Protein AF-A0A424YBJ2-F1 (afdb_monomer_lite)

pLDDT: mean 85.03, std 15.18, range [35.31, 98.12]

Sequence (277 aa):
MVIKKLPEEFYIMGFLKIVRDKIKKIPTILSNRGFTFIEVLVALTILIVIVFAFTPLLVGSINRIHFAGDKSEALYEGQSEMEVDIAERRTIDGYELVFTYGDNEDTEIVVPGGLVDVEKTKGDASAWLRGLVPFVPTINLYPSLIIEGHETPLKMSVLGRETDFELAKSNNRRFIIYDRHGNKVEEQLITSVSNLEDDVYDQEAEFNITKNLTNYGSPYIISLTWEIEDEIEVTTRGRLKVKLPYALAVGEGQRIWISPNARETWREKTQITGTGQ

Foldseek 3Di:
DDDPPDDPVPVVVVVVVVVVVVVPDPPPPPPVDPDDPVNVVVVVVVVVVVCVVCVVVVVVVVVVVVQVVQQVVQAVVQVVVLVVCLVVVVFAFDDWDWDQDDPPSPDIDIFGFGKDWGWGGGDPYIDIDIDTRTQDKEKEKVVLEAEQQDDPFDKIKIFIDSDDLVQCQVVQWWWFKAFPVRDTDDIWHFPDKDADPDPGGGIMTMTTDGDRDDQVRPFIKTKTWDDDPNPRIDMYIYTHHYHYAPDWDQDPQRWIWGHNVVPDGIDTDDRPPDPDD

Secondary structure (DSSP, 8-state):
-------THHHHHHHHHHHHHHGGG------SPPPPHHHHHHHHHHHHHHHHHHHHHHHHHHHHHHHHHHHHHHHHHHHHHHHHHHHTT--EEEEEEEEEESTT--EEEEEEEEEEEEEEEETTEEEEEEEEEE---EEEEESSEEETT--SSEEEEEEEES--HHHHHHTT-EEEEE-TTS-EEEEEE--EEEE---SS-SEEEEEEE-S---STTPSEEEEEEEEETTTEEEEEEEEEEEEPPSEEEEETTTEEEEESSSSS--EEEEE------

InterPro domains:
  IPR012902 Prokaryotic N-terminal methylation site [PF07963] (31-51)
  IPR012902 Prokaryotic N-terminal methylation site [TIGR02532] (33-47)

Organism: NCBI:txid1795816

Structure (mmCIF, N/CA/C/O backbone):
data_AF-A0A424YBJ2-F1
#
_entry.id   AF-A0A424YBJ2-F1
#
loop_
_atom_site.group_PDB
_atom_site.id
_atom_site.type_symbol
_atom_site.label_atom_id
_atom_site.label_alt_id
_atom_site.label_comp_id
_atom_site.label_asym_id
_atom_site.label_entity_id
_atom_site.label_seq_id
_atom_site.pdbx_PDB_ins_code
_atom_site.Cartn_x
_atom_site.Cartn_y
_atom_site.Cartn_z
_atom_site.occupancy
_atom_site.B_iso_or_equiv
_atom_site.auth_seq_id
_atom_site.auth_comp_id
_atom_site.auth_asym_id
_atom_site.auth_atom_id
_atom_site.pdbx_PDB_model_num
ATOM 1 N N . MET A 1 1 ? -3.930 -27.433 -25.351 1.00 42.19 1 MET A N 1
ATOM 2 C CA . MET A 1 1 ? -3.832 -27.045 -26.775 1.00 42.19 1 MET A CA 1
ATOM 3 C C . MET A 1 1 ? -2.574 -27.693 -27.335 1.00 42.19 1 MET A C 1
ATOM 5 O O . MET A 1 1 ? -1.480 -27.297 -26.966 1.00 42.19 1 MET A O 1
ATOM 9 N N . VAL A 1 2 ? -2.718 -28.792 -28.079 1.00 37.00 2 VAL A N 1
ATOM 10 C CA . VAL A 1 2 ? -1.587 -29.617 -28.537 1.00 37.00 2 VAL A CA 1
ATOM 11 C C . VAL A 1 2 ? -1.162 -29.118 -29.913 1.00 37.00 2 VAL A C 1
ATOM 13 O O . VAL A 1 2 ? -1.876 -29.326 -30.893 1.00 37.00 2 VAL A O 1
ATOM 16 N N . ILE A 1 3 ? -0.016 -28.442 -29.986 1.00 40.59 3 ILE A N 1
ATOM 17 C CA . ILE A 1 3 ? 0.603 -28.069 -31.259 1.00 40.59 3 ILE A CA 1
ATOM 18 C C . ILE A 1 3 ? 1.169 -29.359 -31.858 1.00 40.59 3 ILE A C 1
ATOM 20 O O . ILE A 1 3 ? 2.219 -29.849 -31.446 1.00 40.59 3 ILE A O 1
ATOM 24 N N . LYS A 1 4 ? 0.436 -29.958 -32.802 1.00 46.44 4 LYS A N 1
ATOM 25 C CA . LYS A 1 4 ? 0.955 -31.061 -33.615 1.00 46.44 4 LYS A CA 1
ATOM 26 C C . LYS A 1 4 ? 2.129 -30.524 -34.433 1.00 46.44 4 LYS A C 1
ATOM 28 O O . LYS A 1 4 ? 1.929 -29.737 -35.354 1.00 46.44 4 LYS A O 1
ATOM 33 N N . LYS A 1 5 ? 3.342 -30.954 -34.076 1.00 51.25 5 LYS A N 1
ATOM 34 C CA . LYS A 1 5 ? 4.559 -30.774 -34.875 1.00 51.25 5 LYS A CA 1
ATOM 35 C C . LYS A 1 5 ? 4.279 -31.295 -36.288 1.00 51.25 5 LYS A C 1
ATOM 37 O O . LYS A 1 5 ? 4.012 -32.483 -36.466 1.00 51.25 5 LYS A O 1
ATOM 42 N N . LEU A 1 6 ? 4.280 -30.395 -37.269 1.00 55.72 6 LEU A N 1
ATOM 43 C CA . LEU A 1 6 ? 4.252 -30.777 -38.676 1.00 55.72 6 LEU A CA 1
ATOM 44 C C . LEU A 1 6 ? 5.553 -31.532 -39.005 1.00 55.72 6 LEU A C 1
ATOM 46 O O . LEU A 1 6 ? 6.617 -31.104 -38.556 1.00 55.72 6 LEU A O 1
ATOM 50 N N . PRO A 1 7 ? 5.486 -32.647 -39.749 1.00 59.50 7 PRO A N 1
ATOM 51 C CA . PRO A 1 7 ? 6.668 -33.413 -40.127 1.00 59.50 7 PRO A CA 1
ATOM 52 C C . PRO A 1 7 ? 7.591 -32.569 -41.021 1.00 59.50 7 PRO A C 1
ATOM 54 O O . PRO A 1 7 ? 7.137 -31.977 -42.002 1.00 59.50 7 PRO A O 1
ATOM 57 N N . GLU A 1 8 ? 8.887 -32.532 -40.687 1.00 56.12 8 GLU A N 1
ATOM 58 C CA . GLU A 1 8 ? 9.931 -31.735 -41.367 1.00 56.12 8 GLU A CA 1
ATOM 59 C C . GLU A 1 8 ? 10.026 -32.013 -42.879 1.00 56.12 8 GLU A C 1
ATOM 61 O O . GLU A 1 8 ? 10.447 -31.160 -43.660 1.00 56.12 8 GLU A O 1
ATOM 66 N N . GLU A 1 9 ? 9.541 -33.169 -43.329 1.00 54.75 9 GLU A N 1
ATOM 67 C CA . GLU A 1 9 ? 9.552 -33.561 -44.739 1.00 54.75 9 GLU A CA 1
ATOM 68 C C . GLU A 1 9 ? 8.566 -32.768 -45.618 1.00 54.75 9 GLU A C 1
ATOM 70 O O . GLU A 1 9 ? 8.733 -32.703 -46.840 1.00 54.75 9 GLU A O 1
ATOM 75 N N . PHE A 1 10 ? 7.559 -32.114 -45.023 1.00 54.50 10 PHE A N 1
ATOM 76 C CA . PHE A 1 10 ? 6.510 -31.433 -45.789 1.00 54.50 10 PHE A CA 1
ATOM 77 C C . PHE A 1 10 ? 6.986 -30.116 -46.424 1.00 54.50 10 PHE A C 1
ATOM 79 O O . PHE A 1 10 ? 6.568 -29.774 -47.533 1.00 54.50 10 PHE A O 1
ATOM 86 N N . TYR A 1 11 ? 7.911 -29.400 -45.777 1.00 54.00 11 TYR A N 1
ATOM 87 C CA . TYR A 1 11 ? 8.461 -28.156 -46.328 1.00 54.00 11 TYR A CA 1
ATOM 88 C C . TYR A 1 11 ? 9.490 -28.414 -47.432 1.00 54.00 11 TYR A C 1
ATOM 90 O O . TYR A 1 11 ? 9.541 -27.675 -48.415 1.00 54.00 11 TYR A O 1
ATOM 98 N N . ILE A 1 12 ? 10.262 -29.497 -47.324 1.00 54.84 12 ILE A N 1
ATOM 99 C CA . ILE A 1 12 ? 11.356 -29.772 -48.259 1.00 54.84 12 ILE A CA 1
ATOM 100 C C . ILE A 1 12 ? 10.822 -30.371 -49.571 1.00 54.84 12 ILE A C 1
ATOM 102 O O . ILE A 1 12 ? 11.235 -29.944 -50.652 1.00 54.84 12 ILE A O 1
ATOM 106 N N . MET A 1 13 ? 9.840 -31.284 -49.526 1.00 51.88 13 MET A N 1
ATOM 107 C CA . MET A 1 13 ? 9.286 -31.870 -50.757 1.00 51.88 13 MET A CA 1
ATOM 108 C C . MET A 1 13 ? 8.393 -30.910 -51.551 1.00 51.88 13 MET A C 1
ATOM 110 O O . MET A 1 13 ? 8.423 -30.940 -52.784 1.00 51.88 13 MET A O 1
ATOM 114 N N . GLY A 1 14 ? 7.622 -30.043 -50.885 1.00 54.19 14 GLY A N 1
ATOM 115 C CA . GLY A 1 14 ? 6.770 -29.058 -51.562 1.00 54.19 14 GLY A CA 1
ATOM 116 C C . GLY A 1 14 ? 7.583 -28.040 -52.366 1.00 54.19 14 GLY A C 1
ATOM 117 O O . GLY A 1 14 ? 7.283 -27.783 -53.534 1.00 54.19 14 GLY A O 1
ATOM 118 N N . PHE A 1 15 ? 8.673 -27.533 -51.780 1.00 51.06 15 PHE A N 1
ATOM 119 C CA . PHE A 1 15 ? 9.570 -26.590 -52.450 1.00 51.06 15 PHE A CA 1
ATOM 120 C C . PHE A 1 15 ? 10.364 -27.263 -53.580 1.00 51.06 15 PHE A C 1
ATOM 122 O O . PHE A 1 15 ? 10.443 -26.726 -54.685 1.00 51.06 15 PHE A O 1
ATOM 129 N N . LEU A 1 16 ? 10.866 -28.487 -53.367 1.00 51.47 16 LEU A N 1
ATOM 130 C CA . LEU A 1 16 ? 11.595 -29.225 -54.406 1.00 51.47 16 LEU A CA 1
ATOM 131 C C . LEU A 1 16 ? 10.711 -29.620 -55.596 1.00 51.47 16 LEU A C 1
ATOM 133 O O . LEU A 1 16 ? 11.198 -29.651 -56.726 1.00 51.47 16 LEU A O 1
ATOM 137 N N . LYS A 1 17 ? 9.414 -29.884 -55.393 1.00 51.59 17 LYS A N 1
ATOM 138 C CA . LYS A 1 17 ? 8.506 -30.251 -56.492 1.00 51.59 17 LYS A CA 1
ATOM 139 C C . LYS A 1 17 ? 8.109 -29.047 -57.354 1.00 51.59 17 LYS A C 1
ATOM 141 O O . LYS A 1 17 ? 8.040 -29.182 -58.574 1.00 51.59 17 LYS A O 1
ATOM 146 N N . ILE A 1 18 ? 7.950 -27.863 -56.753 1.00 53.44 18 ILE A N 1
ATOM 147 C CA . ILE A 1 18 ? 7.730 -26.607 -57.495 1.00 53.44 18 ILE A CA 1
ATOM 148 C C . ILE A 1 18 ? 8.963 -26.248 -58.334 1.00 53.44 18 ILE A C 1
ATOM 150 O O . ILE A 1 18 ? 8.827 -25.814 -59.479 1.00 53.44 18 ILE A O 1
ATOM 154 N N . VAL A 1 19 ? 10.162 -26.494 -57.801 1.00 55.53 19 VAL A N 1
ATOM 155 C CA . VAL A 1 19 ? 11.415 -26.312 -58.540 1.00 55.53 19 VAL A CA 1
ATOM 156 C C . VAL A 1 19 ? 11.535 -27.352 -59.668 1.00 55.53 19 VAL A C 1
ATOM 158 O O . VAL A 1 19 ? 11.893 -27.003 -60.789 1.00 55.53 19 VAL A O 1
ATOM 161 N N . ARG A 1 20 ? 11.143 -28.615 -59.448 1.00 51.50 20 ARG A N 1
ATOM 162 C CA . ARG A 1 20 ? 11.322 -29.694 -60.438 1.00 51.50 20 ARG A CA 1
ATOM 163 C C . ARG A 1 20 ? 10.394 -29.610 -61.659 1.00 51.50 20 ARG A C 1
ATOM 165 O O . ARG A 1 20 ? 10.861 -29.894 -62.761 1.00 51.50 20 ARG A O 1
ATOM 172 N N . ASP A 1 21 ? 9.136 -29.189 -61.507 1.00 53.50 21 ASP A N 1
ATOM 173 C CA . ASP A 1 21 ? 8.197 -29.110 -62.645 1.00 53.50 21 ASP A CA 1
ATOM 174 C C . ASP A 1 21 ? 8.276 -27.790 -63.434 1.00 53.50 21 ASP A C 1
ATOM 176 O O . ASP A 1 21 ? 7.946 -27.768 -64.621 1.00 53.50 21 ASP A O 1
ATOM 180 N N . LYS A 1 22 ? 8.798 -26.701 -62.847 1.00 52.00 22 LYS A N 1
ATOM 181 C CA . LYS A 1 22 ? 9.020 -25.433 -63.574 1.00 52.00 22 LYS A CA 1
ATOM 182 C C . LYS A 1 22 ? 10.400 -25.299 -64.228 1.00 52.00 22 LYS A C 1
ATOM 184 O O . LYS A 1 22 ? 10.570 -24.430 -65.077 1.00 52.00 22 LYS A O 1
ATOM 189 N N . ILE A 1 23 ? 11.360 -26.180 -63.933 1.00 53.91 23 ILE A N 1
ATOM 190 C CA . ILE A 1 23 ? 12.675 -26.187 -64.610 1.00 53.91 23 ILE A CA 1
ATOM 191 C C . ILE A 1 23 ? 12.608 -26.785 -66.033 1.00 53.91 23 ILE A C 1
ATOM 193 O O . ILE A 1 23 ? 13.531 -26.614 -66.828 1.00 53.91 23 ILE A O 1
ATOM 197 N N . LYS A 1 24 ? 11.503 -27.430 -66.435 1.00 51.91 24 LYS A N 1
ATOM 198 C CA . LYS A 1 24 ? 11.463 -28.218 -67.681 1.00 51.91 24 LYS A CA 1
ATOM 199 C C . LYS A 1 24 ? 11.324 -27.438 -68.997 1.00 51.91 24 LYS A C 1
ATOM 201 O O . LYS A 1 24 ? 11.203 -28.077 -70.037 1.00 51.91 24 LYS A O 1
ATOM 206 N N . LYS A 1 25 ? 11.391 -26.103 -68.992 1.00 55.34 25 LYS A N 1
ATOM 207 C CA . LYS A 1 25 ? 11.650 -25.279 -70.191 1.00 55.34 25 LYS A CA 1
ATOM 208 C C . LYS A 1 25 ? 12.324 -23.959 -69.804 1.00 55.34 25 LYS A C 1
ATOM 210 O O . LYS A 1 25 ? 11.760 -22.891 -70.013 1.00 55.34 25 LYS A O 1
ATOM 215 N N . ILE A 1 26 ? 13.537 -24.020 -69.258 1.00 55.19 26 ILE A N 1
ATOM 216 C CA . ILE A 1 26 ? 14.462 -22.898 -69.459 1.00 55.19 26 ILE A CA 1
ATOM 217 C C . ILE A 1 26 ? 14.853 -22.985 -70.938 1.00 55.19 26 ILE A C 1
ATOM 219 O O . ILE A 1 26 ? 15.421 -24.008 -71.331 1.00 55.19 26 ILE A O 1
ATOM 223 N N . PRO A 1 27 ? 14.492 -22.016 -71.797 1.00 55.84 27 PRO A N 1
ATOM 224 C CA . PRO A 1 27 ? 14.935 -22.048 -73.178 1.00 55.84 27 PRO A CA 1
ATOM 225 C C . PRO A 1 27 ? 16.464 -22.016 -73.167 1.00 55.84 27 PRO A C 1
ATOM 227 O O . PRO A 1 27 ? 17.075 -21.032 -72.759 1.00 55.84 27 PRO A O 1
ATOM 230 N N . THR A 1 28 ? 17.089 -23.115 -73.584 1.00 56.56 28 THR A N 1
ATOM 231 C CA . THR A 1 28 ? 18.515 -23.183 -73.896 1.00 56.56 28 THR A CA 1
ATOM 232 C C . THR A 1 28 ? 18.780 -22.313 -75.120 1.00 56.56 28 THR A C 1
ATOM 234 O O . THR A 1 28 ? 18.949 -22.807 -76.230 1.00 56.56 28 THR A O 1
ATOM 237 N N . ILE A 1 29 ? 18.811 -20.997 -74.921 1.00 57.91 29 ILE A N 1
ATOM 238 C CA . ILE A 1 29 ? 19.449 -20.050 -75.835 1.00 57.91 29 ILE A CA 1
ATOM 239 C C . ILE A 1 29 ? 20.923 -19.993 -75.425 1.00 57.91 29 ILE A C 1
ATOM 241 O O . ILE A 1 29 ? 21.438 -18.979 -74.978 1.00 57.91 29 ILE A O 1
ATOM 245 N N . LEU A 1 30 ? 21.606 -21.129 -75.528 1.00 54.38 30 LEU A N 1
ATOM 246 C CA . LEU A 1 30 ? 23.062 -21.173 -75.587 1.00 54.38 30 LEU A CA 1
ATOM 247 C C . LEU A 1 30 ? 23.405 -21.617 -77.002 1.00 54.38 30 LEU A C 1
ATOM 249 O O . LEU A 1 30 ? 23.847 -22.730 -77.263 1.00 54.38 30 LEU A O 1
ATOM 253 N N . SER A 1 31 ? 23.139 -20.716 -77.947 1.00 56.59 31 SER A N 1
ATOM 254 C CA . SER A 1 31 ? 23.950 -20.684 -79.155 1.00 56.59 31 SER A CA 1
ATOM 255 C C . SER A 1 31 ? 25.386 -20.480 -78.671 1.00 56.59 31 SER A C 1
ATOM 257 O O . SER A 1 31 ? 25.629 -19.492 -77.986 1.00 56.59 31 SER A O 1
ATOM 259 N N . ASN A 1 32 ? 26.306 -21.391 -79.002 1.00 56.84 32 ASN A N 1
ATOM 260 C CA . ASN A 1 32 ? 27.752 -21.317 -78.733 1.00 56.84 32 ASN A CA 1
ATOM 261 C C . ASN A 1 32 ? 28.410 -20.108 -79.439 1.00 56.84 32 ASN A C 1
ATOM 263 O O . ASN A 1 32 ? 29.303 -20.251 -80.270 1.00 56.84 32 ASN A O 1
ATOM 267 N N . ARG A 1 33 ? 27.937 -18.898 -79.156 1.00 63.94 33 ARG A N 1
ATOM 268 C CA . ARG A 1 33 ? 28.579 -17.637 -79.497 1.00 63.94 33 ARG A CA 1
ATOM 269 C C . ARG A 1 33 ? 29.213 -17.163 -78.201 1.00 63.94 33 ARG A C 1
ATOM 271 O O . ARG A 1 33 ? 28.517 -17.015 -77.202 1.00 63.94 33 ARG A O 1
ATOM 278 N N . GLY A 1 34 ? 30.537 -17.025 -78.199 1.00 72.81 34 GLY A N 1
ATOM 279 C CA . GLY A 1 34 ? 31.236 -16.423 -77.068 1.00 72.81 34 GLY A CA 1
ATOM 280 C C . GLY A 1 34 ? 30.616 -15.064 -76.746 1.00 72.81 34 GLY A C 1
ATOM 281 O O . GLY A 1 34 ? 30.172 -14.364 -77.657 1.00 72.81 34 GLY A O 1
ATOM 282 N N . PHE A 1 35 ? 30.560 -14.719 -75.460 1.00 79.06 35 PHE A N 1
ATOM 283 C CA . PHE A 1 35 ? 30.098 -13.404 -75.033 1.00 79.06 35 PHE A CA 1
ATOM 284 C C . PHE A 1 35 ? 30.923 -12.328 -75.724 1.00 79.06 35 PHE A C 1
ATOM 286 O O . PHE A 1 35 ? 32.157 -12.379 -75.747 1.00 79.06 35 PHE A O 1
ATOM 293 N N . THR A 1 36 ? 30.239 -11.349 -76.296 1.00 88.88 36 THR A N 1
ATOM 294 C CA . THR A 1 36 ? 30.918 -10.185 -76.844 1.00 88.88 36 THR A CA 1
ATOM 295 C C . THR A 1 36 ? 31.475 -9.346 -75.695 1.00 88.88 36 THR A C 1
ATOM 297 O O . THR A 1 36 ? 30.903 -9.281 -74.606 1.00 88.88 36 THR A O 1
ATOM 300 N N . PHE A 1 37 ? 32.602 -8.672 -75.927 1.00 88.06 37 PHE A N 1
ATOM 301 C CA . PHE A 1 37 ? 33.226 -7.813 -74.915 1.00 88.06 37 PHE A CA 1
ATOM 302 C C . PHE A 1 37 ? 32.255 -6.747 -74.370 1.00 88.06 37 PHE A C 1
ATOM 304 O O . PHE A 1 37 ? 32.279 -6.434 -73.182 1.00 88.06 37 PHE A O 1
ATOM 311 N N . ILE A 1 38 ? 31.351 -6.241 -75.221 1.00 92.25 38 ILE A N 1
ATOM 312 C CA . ILE A 1 38 ? 30.344 -5.247 -74.835 1.00 92.25 38 ILE A CA 1
ATOM 313 C C . ILE A 1 38 ? 29.293 -5.825 -73.875 1.00 92.25 38 ILE A C 1
ATOM 315 O O . ILE A 1 38 ? 28.933 -5.159 -72.911 1.00 92.25 38 ILE A O 1
ATOM 319 N N . GLU A 1 39 ? 28.842 -7.068 -74.075 1.00 88.38 39 GLU A N 1
ATOM 320 C CA . GLU A 1 39 ? 27.880 -7.726 -73.178 1.00 88.38 39 GLU A CA 1
ATOM 321 C C . GLU A 1 39 ? 28.483 -7.952 -71.791 1.00 88.38 39 GLU A C 1
ATOM 323 O O . GLU A 1 39 ? 27.817 -7.713 -70.784 1.00 88.38 39 GLU A O 1
ATOM 328 N N . VAL A 1 40 ? 29.760 -8.345 -71.730 1.00 93.56 40 VAL A N 1
ATOM 329 C CA . VAL A 1 40 ? 30.490 -8.488 -70.462 1.00 93.56 40 VAL A CA 1
ATOM 330 C C . VAL A 1 40 ? 30.608 -7.141 -69.750 1.00 93.56 40 VAL A C 1
ATOM 332 O O . VAL A 1 40 ? 30.384 -7.068 -68.543 1.00 93.56 40 VAL A O 1
ATOM 335 N N . LEU A 1 41 ? 30.911 -6.067 -70.485 1.00 94.75 41 LEU A N 1
ATOM 336 C CA . LEU A 1 41 ? 31.043 -4.725 -69.919 1.00 94.75 41 LEU A CA 1
ATOM 337 C C . LEU A 1 41 ? 29.702 -4.217 -69.373 1.00 94.75 41 LEU A C 1
ATOM 339 O O . LEU A 1 41 ? 29.646 -3.762 -68.234 1.00 94.75 41 LEU A O 1
ATOM 343 N N . VAL A 1 42 ? 28.613 -4.373 -70.133 1.00 95.69 42 VAL A N 1
ATOM 344 C CA . VAL A 1 42 ? 27.259 -3.999 -69.690 1.00 95.69 42 VAL A CA 1
ATOM 345 C C . VAL A 1 42 ? 26.837 -4.808 -68.462 1.00 95.69 42 VAL A C 1
ATOM 347 O O . VAL A 1 42 ? 26.342 -4.230 -67.493 1.00 95.69 42 VAL A O 1
ATOM 350 N N . ALA A 1 43 ? 27.071 -6.124 -68.451 1.00 96.44 43 ALA A N 1
ATOM 351 C CA . ALA A 1 43 ? 26.769 -6.972 -67.298 1.00 96.44 43 ALA A CA 1
ATOM 352 C C . ALA A 1 43 ? 27.570 -6.556 -66.053 1.00 96.44 43 ALA A C 1
ATOM 354 O O . ALA A 1 43 ? 27.009 -6.475 -64.959 1.00 96.44 43 ALA A O 1
ATOM 355 N N . LEU A 1 44 ? 28.857 -6.229 -66.218 1.00 96.75 44 LEU A N 1
ATOM 356 C CA . LEU A 1 44 ? 29.708 -5.735 -65.138 1.00 96.75 44 LEU A CA 1
ATOM 357 C C . LEU A 1 44 ? 29.207 -4.389 -64.598 1.00 96.75 44 LEU A C 1
ATOM 359 O O . LEU A 1 44 ? 29.141 -4.203 -63.386 1.00 96.75 44 LEU A O 1
ATOM 363 N N . THR A 1 45 ? 28.806 -3.462 -65.472 1.00 97.81 45 THR A N 1
ATOM 364 C CA . THR A 1 45 ? 28.238 -2.173 -65.054 1.00 97.81 45 THR A CA 1
ATOM 365 C C . THR A 1 45 ? 26.953 -2.360 -64.250 1.00 97.81 45 THR A C 1
ATOM 367 O O . THR A 1 45 ? 26.813 -1.762 -63.184 1.00 97.81 45 THR A O 1
ATOM 370 N N . ILE A 1 46 ? 26.036 -3.219 -64.709 1.00 97.25 46 ILE A N 1
ATOM 371 C CA . ILE A 1 46 ? 24.792 -3.514 -63.982 1.00 97.25 46 ILE A CA 1
ATOM 372 C C . ILE A 1 46 ? 25.106 -4.130 -62.613 1.00 97.25 46 ILE A C 1
ATOM 374 O O . ILE A 1 46 ? 24.522 -3.718 -61.612 1.00 97.25 46 ILE A O 1
ATOM 378 N N . LEU A 1 47 ? 26.057 -5.067 -62.547 1.00 97.44 47 LEU A N 1
ATOM 379 C CA . LEU A 1 47 ? 26.483 -5.680 -61.288 1.00 97.44 47 LEU A CA 1
ATOM 380 C C . LEU A 1 47 ? 27.010 -4.633 -60.300 1.00 97.44 47 LEU A C 1
ATOM 382 O O . LEU A 1 47 ? 26.625 -4.652 -59.134 1.00 97.44 47 LEU A O 1
ATOM 386 N N . ILE A 1 48 ? 27.848 -3.703 -60.762 1.00 98.12 48 ILE A N 1
ATOM 387 C CA . ILE A 1 48 ? 28.378 -2.616 -59.930 1.00 98.12 48 ILE A CA 1
ATOM 388 C C . ILE A 1 48 ? 27.226 -1.771 -59.378 1.00 98.12 48 ILE A C 1
ATOM 390 O O . ILE A 1 48 ? 27.153 -1.565 -58.169 1.00 98.12 48 ILE A O 1
ATOM 394 N N . VAL A 1 49 ? 26.288 -1.341 -60.227 1.00 97.88 49 VAL A N 1
ATOM 395 C CA . VAL A 1 49 ? 25.126 -0.544 -59.792 1.00 97.88 49 VAL A CA 1
ATOM 396 C C . VAL A 1 49 ? 24.302 -1.287 -58.735 1.00 97.88 49 VAL A C 1
ATOM 398 O O . VAL A 1 49 ? 23.928 -0.690 -57.728 1.00 97.88 49 VAL A O 1
ATOM 401 N N . ILE A 1 50 ? 24.069 -2.591 -58.916 1.00 97.69 50 ILE A N 1
ATOM 402 C CA . ILE A 1 50 ? 23.362 -3.435 -57.941 1.00 97.69 50 ILE A CA 1
ATOM 403 C C . ILE A 1 50 ? 24.124 -3.473 -56.612 1.00 97.69 50 ILE A C 1
ATOM 405 O O . ILE A 1 50 ? 23.541 -3.202 -55.564 1.00 97.69 50 ILE A O 1
ATOM 409 N N . VAL A 1 51 ? 25.427 -3.766 -56.632 1.00 97.88 51 VAL A N 1
ATOM 410 C CA . VAL A 1 51 ? 26.242 -3.841 -55.410 1.00 97.88 51 VAL A CA 1
ATOM 411 C C . VAL A 1 51 ? 26.223 -2.507 -54.660 1.00 97.88 51 VAL A C 1
ATOM 413 O O . VAL A 1 51 ? 25.994 -2.493 -53.450 1.00 97.88 51 VAL A O 1
ATOM 416 N N . PHE A 1 52 ? 26.379 -1.382 -55.360 1.00 97.31 52 PHE A N 1
ATOM 417 C CA . PHE A 1 52 ? 26.317 -0.052 -54.749 1.00 97.31 52 PHE A CA 1
ATOM 418 C C . PHE A 1 52 ? 24.927 0.302 -54.207 1.00 97.31 52 PHE A C 1
ATOM 420 O O . PHE A 1 52 ? 24.839 0.967 -53.178 1.00 97.31 52 PHE A O 1
ATOM 427 N N . ALA A 1 53 ? 23.848 -0.159 -54.843 1.00 96.75 53 ALA A N 1
ATOM 428 C CA . ALA A 1 53 ? 22.488 0.075 -54.363 1.00 96.75 53 ALA A CA 1
ATOM 429 C C . ALA A 1 53 ? 22.151 -0.752 -53.108 1.00 96.75 53 ALA A C 1
ATOM 431 O O . ALA A 1 53 ? 21.523 -0.241 -52.181 1.00 96.75 53 ALA A O 1
ATOM 432 N N . PHE A 1 54 ? 22.572 -2.020 -53.050 1.00 97.00 54 PHE A N 1
ATOM 433 C CA . PHE A 1 54 ? 22.198 -2.926 -51.957 1.00 97.00 54 PHE A CA 1
ATOM 434 C C . PHE A 1 54 ? 23.141 -2.887 -50.754 1.00 97.00 54 PHE A C 1
ATOM 436 O O . PHE A 1 54 ? 22.694 -3.154 -49.639 1.00 97.00 54 PHE A O 1
ATOM 443 N N . THR A 1 55 ? 24.417 -2.526 -50.928 1.00 96.88 55 THR A N 1
ATOM 444 C CA . THR A 1 55 ? 25.378 -2.510 -49.809 1.00 96.88 55 THR A CA 1
ATOM 445 C C . THR A 1 55 ? 24.940 -1.576 -48.668 1.00 96.88 55 THR A C 1
ATOM 447 O O . THR A 1 55 ? 24.890 -2.041 -47.529 1.00 96.88 55 THR A O 1
ATOM 450 N N . PRO A 1 56 ? 24.528 -0.312 -48.912 1.00 96.38 56 PRO A N 1
ATOM 451 C CA . PRO A 1 56 ? 24.055 0.571 -47.842 1.00 96.38 56 PRO A CA 1
ATOM 452 C C . PRO A 1 56 ? 22.788 0.054 -47.150 1.00 96.38 56 PRO A C 1
ATOM 454 O O . PRO A 1 56 ? 22.637 0.226 -45.943 1.00 96.38 56 PRO A O 1
ATOM 457 N N . LEU A 1 57 ? 21.891 -0.609 -47.892 1.00 95.62 57 LEU A N 1
ATOM 458 C CA . LEU A 1 57 ? 20.674 -1.206 -47.333 1.00 95.62 57 LEU A CA 1
ATOM 459 C C . LEU A 1 57 ? 21.000 -2.375 -46.397 1.00 95.62 57 LEU A C 1
ATOM 461 O O . LEU A 1 57 ? 20.428 -2.463 -45.312 1.00 95.62 57 LEU A O 1
ATOM 465 N N . LEU A 1 58 ? 21.941 -3.242 -46.787 1.00 96.25 58 LEU A N 1
ATOM 466 C CA . LEU A 1 58 ? 22.392 -4.360 -45.956 1.00 96.25 58 LEU A CA 1
ATOM 467 C C . LEU A 1 58 ? 23.084 -3.865 -44.686 1.00 96.25 58 LEU A C 1
ATOM 469 O O . LEU A 1 58 ? 22.720 -4.292 -43.593 1.00 96.25 58 LEU A O 1
ATOM 473 N N . VAL A 1 59 ? 24.021 -2.921 -44.814 1.00 96.38 59 VAL A N 1
ATOM 474 C CA . VAL A 1 59 ? 24.723 -2.334 -43.661 1.00 96.38 59 VAL A CA 1
ATOM 475 C C . VAL A 1 59 ? 23.735 -1.631 -42.726 1.00 96.38 59 VAL A C 1
ATOM 477 O O . VAL A 1 59 ? 23.754 -1.860 -41.519 1.00 96.38 59 VAL A O 1
ATOM 480 N N . GLY A 1 60 ? 22.807 -0.839 -43.272 1.00 96.12 60 GLY A N 1
ATOM 481 C CA . GLY A 1 60 ? 21.769 -0.178 -42.483 1.00 96.12 60 GLY A CA 1
ATOM 482 C C . GLY A 1 60 ? 20.841 -1.161 -41.765 1.00 96.12 60 GLY A C 1
ATOM 483 O O . GLY A 1 60 ? 20.469 -0.922 -40.617 1.00 96.12 60 GLY A O 1
ATOM 484 N N . SER A 1 61 ? 20.488 -2.279 -42.406 1.00 96.06 61 SER A N 1
ATOM 485 C CA . SER A 1 61 ? 19.672 -3.327 -41.786 1.00 96.06 61 SER A CA 1
ATOM 486 C C . SER A 1 61 ? 20.406 -4.014 -40.639 1.00 96.06 61 SER A C 1
ATOM 488 O O . SER A 1 61 ? 19.811 -4.209 -39.584 1.00 96.06 61 SER A O 1
ATOM 490 N N . ILE A 1 62 ? 21.682 -4.363 -40.826 1.00 95.69 62 ILE A N 1
ATOM 491 C CA . ILE A 1 62 ? 22.503 -5.000 -39.788 1.00 95.69 62 ILE A CA 1
ATOM 492 C C . ILE A 1 62 ? 22.601 -4.078 -38.568 1.00 95.69 62 ILE A C 1
ATOM 494 O O . ILE A 1 62 ? 22.295 -4.508 -37.459 1.00 95.69 62 ILE A O 1
ATOM 498 N N . ASN A 1 63 ? 22.899 -2.792 -38.773 1.00 95.00 63 ASN A N 1
ATOM 499 C CA . ASN A 1 63 ? 22.991 -1.824 -37.676 1.00 95.00 63 ASN A CA 1
ATOM 500 C C . ASN A 1 63 ? 21.664 -1.663 -36.922 1.00 95.00 63 ASN A C 1
ATOM 502 O O . ASN A 1 63 ? 21.655 -1.602 -35.698 1.00 95.00 63 ASN A O 1
ATOM 506 N N . ARG A 1 64 ? 20.526 -1.638 -37.629 1.00 94.50 64 ARG A N 1
ATOM 507 C CA . ARG A 1 64 ? 19.202 -1.572 -36.986 1.00 94.50 64 ARG A CA 1
ATOM 508 C C . ARG A 1 64 ? 18.874 -2.827 -36.184 1.00 94.50 64 ARG A C 1
ATOM 510 O O . ARG A 1 64 ? 18.239 -2.711 -35.143 1.00 94.50 64 ARG A O 1
ATOM 517 N N . ILE A 1 65 ? 19.280 -4.003 -36.665 1.00 95.94 65 ILE A N 1
ATOM 518 C CA . ILE A 1 65 ? 19.088 -5.268 -35.946 1.00 95.94 65 ILE A CA 1
ATOM 519 C C . ILE A 1 65 ? 19.918 -5.269 -34.663 1.00 95.94 65 ILE A C 1
ATOM 521 O O . ILE A 1 65 ? 19.375 -5.597 -33.613 1.00 95.94 65 ILE A O 1
ATOM 525 N N . HIS A 1 66 ? 21.186 -4.853 -34.729 1.00 96.56 66 HIS A N 1
ATOM 526 C CA . HIS A 1 66 ? 22.029 -4.722 -33.539 1.00 96.56 66 HIS A CA 1
ATOM 527 C C . HIS A 1 66 ? 21.447 -3.723 -32.543 1.00 96.56 66 HIS A C 1
ATOM 529 O O . HIS A 1 66 ? 21.196 -4.095 -31.408 1.00 96.56 66 HIS A O 1
ATOM 535 N N . PHE A 1 67 ? 21.097 -2.515 -32.990 1.00 96.06 67 PHE A N 1
ATOM 536 C CA . PHE A 1 67 ? 20.478 -1.508 -32.127 1.00 96.06 67 PHE A CA 1
ATOM 537 C C . PHE A 1 67 ? 19.172 -1.995 -31.478 1.00 96.06 67 PHE A C 1
ATOM 539 O O . PHE A 1 67 ? 18.908 -1.723 -30.311 1.00 96.06 67 PHE A O 1
ATOM 546 N N . ALA A 1 68 ? 18.332 -2.727 -32.216 1.00 96.12 68 ALA A N 1
ATOM 547 C CA . ALA A 1 68 ? 17.115 -3.314 -31.659 1.00 96.12 68 ALA A CA 1
ATOM 548 C C . ALA A 1 68 ? 17.413 -4.433 -30.645 1.00 96.12 68 ALA A C 1
ATOM 550 O O . ALA A 1 68 ? 16.690 -4.557 -29.655 1.00 96.12 68 ALA A O 1
ATOM 551 N N . GLY A 1 69 ? 18.458 -5.230 -30.885 1.00 96.50 69 GLY A N 1
ATOM 552 C CA . GLY A 1 69 ? 18.955 -6.235 -29.946 1.00 96.50 69 GLY A CA 1
ATOM 553 C C . GLY A 1 69 ? 19.439 -5.594 -28.651 1.00 96.50 69 GLY A C 1
ATOM 554 O O . GLY A 1 69 ? 18.900 -5.898 -27.591 1.00 96.50 69 GLY A O 1
ATOM 555 N N . ASP A 1 70 ? 20.348 -4.631 -28.767 1.00 97.38 70 ASP A N 1
ATOM 556 C CA . ASP A 1 70 ? 20.890 -3.833 -27.667 1.00 97.38 70 ASP A CA 1
ATOM 557 C C . ASP A 1 70 ? 19.768 -3.178 -26.846 1.00 97.38 70 ASP A C 1
ATOM 559 O O . ASP A 1 70 ? 19.719 -3.301 -25.622 1.00 97.38 70 ASP A O 1
ATOM 563 N N . LYS A 1 71 ? 18.787 -2.558 -27.518 1.00 96.62 71 LYS A N 1
ATOM 564 C CA . LYS A 1 71 ? 17.625 -1.951 -26.854 1.00 96.62 71 LYS A CA 1
ATOM 565 C C . LYS A 1 71 ? 16.775 -2.977 -26.106 1.00 96.62 71 LYS A C 1
ATOM 567 O O . LYS A 1 71 ? 16.251 -2.669 -25.039 1.00 96.62 71 LYS A O 1
ATOM 572 N N . SER A 1 72 ? 16.598 -4.169 -26.673 1.00 97.00 72 SER A N 1
ATOM 573 C CA . SER A 1 72 ? 15.822 -5.235 -26.031 1.00 97.00 72 SER A CA 1
ATOM 574 C C . SER A 1 72 ? 16.538 -5.751 -24.788 1.00 97.00 72 SER A C 1
ATOM 576 O O . SER A 1 72 ? 15.897 -5.952 -23.764 1.00 97.00 72 SER A O 1
ATOM 578 N N . GLU A 1 73 ? 17.858 -5.926 -24.853 1.00 97.25 73 GLU A N 1
ATOM 579 C CA . GLU A 1 73 ? 18.659 -6.338 -23.699 1.00 97.25 73 GLU A CA 1
ATOM 580 C C . GLU A 1 73 ? 18.606 -5.288 -22.584 1.00 97.25 73 GLU A C 1
ATOM 582 O O . GLU A 1 73 ? 18.275 -5.629 -21.451 1.00 97.25 73 GLU A O 1
ATOM 587 N N . ALA A 1 74 ? 18.820 -4.008 -22.916 1.00 97.12 74 ALA A N 1
ATOM 588 C CA . ALA A 1 74 ? 18.680 -2.907 -21.964 1.00 97.12 74 ALA A CA 1
ATOM 589 C C . ALA A 1 74 ? 17.287 -2.882 -21.312 1.00 97.12 74 ALA A C 1
ATOM 591 O O . ALA A 1 74 ? 17.170 -2.687 -20.106 1.00 97.12 74 ALA A O 1
ATOM 592 N N . LEU A 1 75 ? 16.228 -3.121 -22.093 1.00 97.44 75 LEU A N 1
ATOM 593 C CA . LEU A 1 75 ? 14.856 -3.166 -21.592 1.00 97.44 75 LEU A CA 1
ATOM 594 C C . LEU A 1 75 ? 14.641 -4.309 -20.592 1.00 97.44 75 LEU A C 1
ATOM 596 O O . LEU A 1 75 ? 14.053 -4.079 -19.540 1.00 97.44 75 LEU A O 1
ATOM 600 N N . TYR A 1 76 ? 15.105 -5.522 -20.900 1.00 97.50 76 TYR A N 1
ATOM 601 C CA . TYR A 1 76 ? 14.933 -6.670 -20.005 1.00 97.50 76 TYR A CA 1
ATOM 602 C C . TYR A 1 76 ? 15.735 -6.526 -18.716 1.00 97.50 76 TYR A C 1
ATOM 604 O O . TYR A 1 76 ? 15.235 -6.864 -17.645 1.00 97.50 76 TYR A O 1
ATOM 612 N N . GLU A 1 77 ? 16.958 -6.004 -18.796 1.00 96.75 77 GLU A N 1
ATOM 613 C CA . GLU A 1 77 ? 17.738 -5.711 -17.596 1.00 96.75 77 GLU A CA 1
ATOM 614 C C . GLU A 1 77 ? 17.087 -4.620 -16.752 1.00 96.75 77 GLU A C 1
ATOM 616 O O . GLU A 1 77 ? 17.010 -4.760 -15.533 1.00 96.75 77 GLU A O 1
ATOM 621 N N . GLY A 1 78 ? 16.576 -3.566 -17.394 1.00 96.38 78 GLY A N 1
ATOM 622 C CA . GLY A 1 78 ? 15.858 -2.507 -16.696 1.00 96.38 78 GLY A CA 1
ATOM 623 C C . GLY A 1 78 ? 14.592 -3.031 -16.025 1.00 96.38 78 GLY A C 1
ATOM 624 O O . GLY A 1 78 ? 14.310 -2.676 -14.887 1.00 96.38 78 GLY A O 1
ATOM 625 N N . GLN A 1 79 ? 13.853 -3.925 -16.689 1.00 96.75 79 GLN A N 1
ATOM 626 C CA . GLN A 1 79 ? 12.674 -4.557 -16.103 1.00 96.75 79 GLN A CA 1
ATOM 627 C C . GLN A 1 79 ? 13.055 -5.429 -14.904 1.00 96.75 79 GLN A C 1
ATOM 629 O O . GLN A 1 79 ? 12.391 -5.366 -13.876 1.00 96.75 79 GLN A O 1
ATOM 634 N N . SER A 1 80 ? 14.130 -6.214 -15.011 1.00 96.31 80 SER A N 1
ATOM 635 C CA . SER A 1 80 ? 14.595 -7.053 -13.905 1.00 96.31 80 SER A CA 1
ATOM 636 C C . SER A 1 80 ? 14.994 -6.223 -12.686 1.00 96.31 80 SER A C 1
ATOM 638 O O . SER A 1 80 ? 14.697 -6.625 -11.567 1.00 96.31 80 SER A O 1
ATOM 640 N N . GLU A 1 81 ? 15.675 -5.094 -12.883 1.00 95.44 81 GLU A N 1
ATOM 641 C CA . GLU A 1 81 ? 16.030 -4.194 -11.783 1.00 95.44 81 GLU A CA 1
ATOM 642 C C . GLU A 1 81 ? 14.792 -3.509 -11.202 1.00 95.44 81 GLU A C 1
ATOM 644 O O . GLU A 1 81 ? 14.619 -3.515 -9.989 1.00 95.44 81 GLU A O 1
ATOM 649 N N . MET A 1 82 ? 13.880 -3.032 -12.051 1.00 95.12 82 MET A N 1
ATOM 650 C CA . MET A 1 82 ? 12.609 -2.455 -11.613 1.00 95.12 82 MET A CA 1
ATOM 651 C C . MET A 1 82 ? 11.783 -3.442 -10.782 1.00 95.12 82 MET A C 1
ATOM 653 O O . MET A 1 82 ? 11.197 -3.052 -9.779 1.00 95.12 82 MET A O 1
ATOM 657 N N . GLU A 1 83 ? 11.715 -4.716 -11.168 1.00 93.62 83 GLU A N 1
ATOM 658 C CA . GLU A 1 83 ? 10.997 -5.737 -10.397 1.00 93.62 83 GLU A CA 1
ATOM 659 C C . GLU A 1 83 ? 11.619 -5.944 -9.011 1.00 93.62 83 GLU A C 1
ATOM 661 O O . GLU A 1 83 ? 10.886 -6.094 -8.032 1.00 93.62 83 GLU A O 1
ATOM 666 N N . VAL A 1 84 ? 12.951 -5.902 -8.912 1.00 93.56 84 VAL A N 1
ATOM 667 C CA . VAL A 1 84 ? 13.659 -5.949 -7.626 1.00 93.56 84 VAL A CA 1
ATOM 668 C C . VAL A 1 84 ? 13.377 -4.688 -6.812 1.00 93.56 84 VAL A C 1
ATOM 670 O O . VAL A 1 84 ? 13.036 -4.807 -5.641 1.00 93.56 84 VAL A O 1
ATOM 673 N N . ASP A 1 85 ? 13.438 -3.501 -7.415 1.00 92.50 85 ASP A N 1
ATOM 674 C CA . ASP A 1 85 ? 13.152 -2.234 -6.731 1.00 92.50 85 ASP A CA 1
ATOM 675 C C . ASP A 1 85 ? 11.712 -2.168 -6.220 1.00 92.50 85 ASP A C 1
ATOM 677 O O . ASP A 1 85 ? 11.475 -1.732 -5.096 1.00 92.50 85 ASP A O 1
ATOM 681 N N . ILE A 1 86 ? 10.746 -2.667 -6.994 1.00 90.12 86 ILE A N 1
ATOM 682 C CA . ILE A 1 86 ? 9.348 -2.780 -6.566 1.00 90.12 86 ILE A CA 1
ATOM 683 C C . ILE A 1 86 ? 9.215 -3.785 -5.413 1.00 90.12 86 ILE A C 1
ATOM 685 O O . ILE A 1 86 ? 8.502 -3.514 -4.447 1.00 90.12 86 ILE A O 1
ATOM 689 N N . ALA A 1 87 ? 9.887 -4.938 -5.492 1.00 86.44 87 ALA A N 1
ATOM 690 C CA . ALA A 1 87 ? 9.813 -5.977 -4.465 1.00 86.44 87 ALA A CA 1
ATOM 691 C C . ALA A 1 87 ? 10.479 -5.555 -3.145 1.00 86.44 87 ALA A C 1
ATOM 693 O O . ALA A 1 87 ? 9.946 -5.831 -2.072 1.00 86.44 87 ALA A O 1
ATOM 694 N N . GLU A 1 88 ? 11.619 -4.870 -3.223 1.00 84.62 88 GLU A N 1
ATOM 695 C CA . GLU A 1 88 ? 12.360 -4.328 -2.079 1.00 84.62 88 GLU A CA 1
ATOM 696 C C . GLU A 1 88 ? 11.827 -2.961 -1.619 1.00 84.62 88 GLU A C 1
ATOM 698 O O . GLU A 1 88 ? 12.323 -2.420 -0.633 1.00 84.62 88 GLU A O 1
ATOM 703 N N . ARG A 1 89 ? 10.825 -2.402 -2.316 1.00 79.50 89 ARG A N 1
ATOM 704 C CA . ARG A 1 89 ? 10.277 -1.054 -2.087 1.00 79.50 89 ARG A CA 1
ATOM 705 C C . ARG A 1 89 ? 11.354 0.034 -2.064 1.00 79.50 89 ARG A C 1
ATOM 707 O O . ARG A 1 89 ? 11.325 0.948 -1.246 1.00 79.50 89 ARG A O 1
ATOM 714 N N . ARG A 1 90 ? 12.318 -0.053 -2.980 1.00 84.25 90 ARG A N 1
ATOM 715 C CA . ARG A 1 90 ? 13.310 1.002 -3.207 1.00 84.25 90 ARG A CA 1
ATOM 716 C C . ARG A 1 90 ? 12.695 2.071 -4.097 1.00 84.25 90 ARG A C 1
ATOM 718 O O . ARG A 1 90 ? 12.883 2.075 -5.310 1.00 84.25 90 ARG A O 1
ATOM 725 N N . THR A 1 91 ? 11.916 2.946 -3.479 1.00 86.88 91 THR A N 1
ATOM 726 C CA . THR A 1 91 ? 11.218 4.039 -4.151 1.00 86.88 91 THR A CA 1
ATOM 727 C C . THR A 1 91 ? 11.783 5.395 -3.762 1.00 86.88 91 THR A C 1
ATOM 729 O O . THR A 1 91 ? 12.412 5.557 -2.719 1.00 86.88 91 THR A O 1
ATOM 732 N N . ILE A 1 92 ? 11.552 6.383 -4.622 1.00 84.06 92 ILE A N 1
ATOM 733 C CA . ILE A 1 92 ? 11.633 7.792 -4.246 1.00 84.06 92 ILE A CA 1
ATOM 734 C C . ILE A 1 92 ? 10.229 8.194 -3.797 1.00 84.06 92 ILE A C 1
ATOM 736 O O . ILE A 1 92 ? 9.305 8.162 -4.611 1.00 84.06 92 ILE A O 1
ATOM 740 N N . ASP A 1 93 ? 10.069 8.514 -2.518 1.00 81.00 93 ASP A N 1
ATOM 741 C CA . ASP A 1 93 ? 8.771 8.845 -1.921 1.00 81.00 93 ASP A CA 1
ATOM 742 C C . ASP A 1 93 ? 8.309 10.266 -2.301 1.00 81.00 93 ASP A C 1
ATOM 744 O O . ASP A 1 93 ? 9.044 11.020 -2.947 1.00 81.00 93 ASP A O 1
ATOM 748 N N . GLY A 1 94 ? 7.065 10.609 -1.951 1.00 72.81 94 GLY A N 1
ATOM 749 C CA . GLY A 1 94 ? 6.489 11.939 -2.193 1.00 72.81 94 GLY A CA 1
ATOM 750 C C . GLY A 1 94 ? 5.902 12.145 -3.594 1.00 72.81 94 GLY A C 1
ATOM 751 O O . GLY A 1 94 ? 5.713 13.281 -4.025 1.00 72.81 94 GLY A O 1
ATOM 752 N N . TYR A 1 95 ? 5.616 11.069 -4.336 1.00 82.06 95 TYR A N 1
ATOM 753 C CA . TYR A 1 95 ? 4.962 11.161 -5.643 1.00 82.06 95 TYR A CA 1
ATOM 754 C C . TYR A 1 95 ? 3.476 10.818 -5.550 1.00 82.06 95 TYR A C 1
ATOM 756 O O . TYR A 1 95 ? 3.057 9.897 -4.851 1.00 82.06 95 TYR A O 1
ATOM 764 N N . GLU A 1 96 ? 2.672 11.519 -6.341 1.00 82.12 96 GLU A N 1
ATOM 765 C CA . GLU A 1 96 ? 1.239 11.282 -6.445 1.00 82.12 96 GLU A CA 1
ATOM 766 C C . GLU A 1 96 ? 0.850 10.968 -7.887 1.00 82.12 96 GLU A C 1
ATOM 768 O O . GLU A 1 96 ? 1.305 11.609 -8.838 1.00 82.12 96 GLU A O 1
ATOM 773 N N . LEU A 1 97 ? -0.025 9.979 -8.060 1.00 84.19 97 LEU A N 1
ATOM 774 C CA . LEU A 1 97 ? -0.680 9.714 -9.331 1.00 84.19 97 LEU A CA 1
ATOM 775 C C . LEU A 1 97 ? -2.114 10.222 -9.270 1.00 84.19 97 LEU A C 1
ATOM 777 O O . LEU A 1 97 ? -2.967 9.644 -8.597 1.00 84.19 97 LEU A O 1
ATOM 78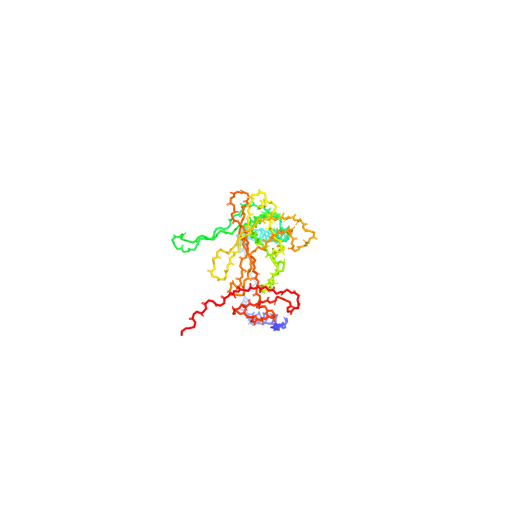1 N N . VAL A 1 98 ? -2.362 11.309 -9.994 1.00 83.56 98 VAL A N 1
ATOM 782 C CA . VAL A 1 98 ? -3.673 11.952 -10.074 1.00 83.56 98 VAL A CA 1
ATOM 783 C C . VAL A 1 98 ? -4.440 11.385 -11.265 1.00 83.56 98 VAL A C 1
ATOM 785 O O . VAL A 1 98 ? -4.017 11.509 -12.416 1.00 83.56 98 VAL A O 1
ATOM 788 N N . PHE A 1 99 ? -5.577 10.748 -10.992 1.00 82.19 99 PHE A N 1
ATOM 789 C CA . PHE A 1 99 ? -6.536 10.330 -12.008 1.00 82.19 99 PHE A CA 1
ATOM 790 C C . PHE A 1 99 ? -7.698 11.317 -12.062 1.00 82.19 99 PHE A C 1
ATOM 792 O O . PHE A 1 99 ? -8.479 11.403 -11.115 1.00 82.19 99 PHE A O 1
ATOM 799 N N . THR A 1 100 ? -7.861 11.998 -13.190 1.00 85.94 100 THR A N 1
ATOM 800 C CA . THR A 1 100 ? -9.014 12.867 -13.446 1.00 85.94 100 THR A CA 1
ATOM 801 C C . THR A 1 100 ? -10.071 12.089 -14.229 1.00 85.94 100 THR A C 1
ATOM 803 O O . THR A 1 100 ? -9.797 11.578 -15.317 1.00 85.94 100 THR A O 1
ATOM 806 N N . TYR A 1 101 ? -11.282 11.971 -13.678 1.00 82.50 101 TYR A N 1
ATOM 807 C CA . TYR A 1 101 ? -12.409 11.304 -14.332 1.00 82.50 101 TYR A CA 1
ATOM 808 C C . TYR A 1 101 ? -13.466 12.313 -14.788 1.00 82.50 101 TYR A C 1
ATOM 810 O O . TYR A 1 101 ? -13.966 13.110 -13.998 1.00 82.50 101 TYR A O 1
ATOM 818 N N . GLY A 1 102 ? -13.877 12.194 -16.053 1.00 79.50 102 GLY A N 1
ATOM 819 C CA . GLY A 1 102 ? -14.914 13.024 -16.669 1.00 79.50 102 GLY A CA 1
ATOM 820 C C . GLY A 1 102 ? -14.361 14.251 -17.396 1.00 79.50 102 GLY A C 1
ATOM 821 O O . GLY A 1 102 ? -13.269 14.726 -17.104 1.00 79.50 102 GLY A O 1
ATOM 822 N N . ASP A 1 103 ? -15.141 14.769 -18.346 1.00 74.56 103 ASP A N 1
ATOM 823 C CA . ASP A 1 103 ? -14.759 15.920 -19.182 1.00 74.56 103 ASP A CA 1
ATOM 824 C C . ASP A 1 103 ? -14.744 17.261 -18.412 1.00 74.56 103 ASP A C 1
ATOM 826 O O . ASP A 1 103 ? -14.321 18.275 -18.961 1.00 74.56 103 ASP A O 1
ATOM 830 N N . ASN A 1 104 ? -15.201 17.270 -17.152 1.00 62.19 104 ASN A N 1
ATOM 831 C CA . ASN A 1 104 ? -15.384 18.473 -16.333 1.00 62.19 104 ASN A CA 1
ATOM 832 C C . ASN A 1 104 ? -14.458 18.555 -15.104 1.00 62.19 104 ASN A C 1
ATOM 834 O O . ASN A 1 104 ? -14.708 19.389 -14.246 1.00 62.19 104 ASN A O 1
ATOM 838 N N . GLU A 1 105 ? -13.440 17.697 -14.971 1.00 64.81 105 GLU A N 1
ATOM 839 C CA . GLU A 1 105 ? -12.485 17.727 -13.836 1.00 64.81 105 GLU A CA 1
ATOM 840 C C . GLU A 1 105 ? -13.113 17.550 -12.428 1.00 64.81 105 GLU A C 1
ATOM 842 O O . GLU A 1 105 ? -12.419 17.618 -11.423 1.00 64.81 105 GLU A O 1
ATOM 847 N N . ASP A 1 106 ? -14.412 17.241 -12.322 1.00 71.50 106 ASP A N 1
ATOM 848 C CA . ASP A 1 106 ? -15.142 17.208 -11.042 1.00 71.50 106 ASP A CA 1
ATOM 849 C C . ASP A 1 106 ? -14.757 16.031 -10.120 1.00 71.50 106 ASP A C 1
ATOM 851 O O . ASP A 1 106 ? -15.258 15.915 -8.999 1.00 71.50 106 ASP A O 1
ATOM 855 N N . THR A 1 107 ? -13.927 15.089 -10.573 1.00 75.62 107 THR A N 1
ATOM 856 C CA . THR A 1 107 ? -13.492 13.954 -9.749 1.00 75.62 107 THR A CA 1
ATOM 857 C C . THR A 1 107 ? -12.023 13.641 -9.981 1.00 75.62 107 THR A C 1
ATOM 859 O O . THR A 1 107 ? -11.654 13.003 -10.969 1.00 75.62 107 THR A O 1
ATOM 862 N N . GLU A 1 108 ? -11.203 14.046 -9.018 1.00 81.62 108 GLU A N 1
ATOM 863 C CA . GLU A 1 108 ? -9.794 13.682 -8.921 1.00 81.62 108 GLU A CA 1
ATOM 864 C C . GLU A 1 108 ? -9.622 12.557 -7.898 1.00 81.62 108 GLU A C 1
ATOM 866 O O . GLU A 1 108 ? -10.122 12.622 -6.773 1.00 81.62 108 GLU A O 1
ATOM 871 N N . ILE A 1 109 ? -8.929 11.496 -8.302 1.00 79.56 109 ILE A N 1
ATOM 872 C CA . ILE A 1 109 ? -8.478 10.435 -7.405 1.00 79.56 109 ILE A CA 1
ATOM 873 C C . ILE A 1 109 ? -6.962 10.532 -7.329 1.00 79.56 109 ILE A C 1
ATOM 875 O O . ILE A 1 109 ? -6.273 10.208 -8.295 1.00 79.56 109 ILE A O 1
ATOM 879 N N . VAL A 1 110 ? -6.460 10.971 -6.180 1.00 81.19 110 VAL A N 1
ATOM 880 C CA . VAL A 1 110 ? -5.029 11.055 -5.890 1.00 81.19 110 VAL A CA 1
ATOM 881 C C . VAL A 1 110 ? -4.587 9.746 -5.245 1.00 81.19 110 VAL A C 1
ATOM 883 O O . VAL A 1 110 ? -5.142 9.325 -4.229 1.00 81.19 110 VAL A O 1
ATOM 886 N N . VAL A 1 111 ? -3.623 9.068 -5.866 1.00 84.69 111 VAL A N 1
ATOM 887 C CA . VAL A 1 111 ? -3.010 7.850 -5.331 1.00 84.69 111 VAL A CA 1
ATOM 888 C C . VAL A 1 111 ? -1.578 8.178 -4.920 1.00 84.69 111 VAL A C 1
ATOM 890 O O . VAL A 1 111 ? -0.728 8.323 -5.804 1.00 84.69 111 VAL A O 1
ATOM 893 N N . PRO A 1 112 ? -1.293 8.300 -3.613 1.00 82.12 112 PRO A N 1
ATOM 894 C CA . PRO A 1 112 ? 0.064 8.526 -3.148 1.00 82.12 112 PRO A CA 1
ATOM 895 C C . PRO A 1 112 ? 0.914 7.274 -3.350 1.00 82.12 112 PRO A C 1
ATOM 897 O O . PRO A 1 112 ? 0.418 6.141 -3.306 1.00 82.12 112 PRO A O 1
ATOM 900 N N . GLY A 1 113 ? 2.205 7.466 -3.576 1.00 86.38 113 GLY A N 1
ATOM 901 C CA . GLY A 1 113 ? 3.128 6.368 -3.786 1.00 86.38 113 GLY A CA 1
ATOM 902 C C . GLY A 1 113 ? 4.574 6.808 -3.931 1.00 86.38 113 GLY A C 1
ATOM 903 O O . GLY A 1 113 ? 4.935 7.971 -3.770 1.00 86.38 113 GLY A O 1
ATOM 904 N N . GLY A 1 114 ? 5.403 5.827 -4.252 1.00 86.56 114 GLY A N 1
ATOM 905 C CA . GLY A 1 114 ? 6.808 6.018 -4.547 1.00 86.56 114 GLY A CA 1
ATOM 906 C C . GLY A 1 114 ? 7.098 5.792 -6.028 1.00 86.56 114 GLY A C 1
ATOM 907 O O . GLY A 1 114 ? 6.521 4.901 -6.661 1.00 86.56 114 GLY A O 1
ATOM 908 N N . LEU A 1 115 ? 7.996 6.592 -6.597 1.00 89.75 115 LEU A N 1
ATOM 909 C CA . LEU A 1 115 ? 8.462 6.425 -7.969 1.00 89.75 115 LEU A CA 1
ATOM 910 C C . LEU A 1 115 ? 9.636 5.441 -8.015 1.00 89.75 115 LEU A C 1
ATOM 912 O O . LEU A 1 115 ? 10.595 5.575 -7.256 1.00 89.75 115 LEU A O 1
ATOM 916 N N . VAL A 1 116 ? 9.588 4.497 -8.951 1.00 92.50 116 VAL A N 1
ATOM 917 C CA . VAL A 1 116 ? 10.735 3.676 -9.359 1.00 92.50 116 VAL A CA 1
ATOM 918 C C . VAL A 1 116 ? 11.145 4.129 -10.752 1.00 92.50 116 VAL A C 1
ATOM 920 O O . VAL A 1 116 ? 10.327 4.092 -11.675 1.00 92.50 116 VAL A O 1
ATOM 923 N N . ASP A 1 117 ? 12.389 4.570 -10.908 1.00 93.88 117 ASP A N 1
ATOM 924 C CA . ASP A 1 117 ? 12.943 5.002 -12.192 1.00 93.88 117 ASP A CA 1
ATOM 925 C C . ASP A 1 117 ? 14.230 4.229 -12.473 1.00 93.88 117 ASP A C 1
ATOM 927 O O . ASP A 1 117 ? 15.173 4.267 -11.683 1.00 93.88 117 ASP A O 1
ATOM 931 N N . VAL A 1 118 ? 14.246 3.505 -13.588 1.00 94.31 118 VAL A N 1
ATOM 932 C CA . VAL A 1 118 ? 15.352 2.641 -13.990 1.00 94.31 118 VAL A CA 1
ATOM 933 C C . VAL A 1 118 ? 15.774 2.986 -15.409 1.00 94.31 118 VAL A C 1
ATOM 935 O O . VAL A 1 118 ? 15.005 2.865 -16.366 1.00 94.31 118 VAL A O 1
ATOM 938 N N . GLU A 1 119 ? 17.043 3.351 -15.551 1.00 95.19 119 GLU A N 1
ATOM 939 C CA . GLU A 1 119 ? 17.706 3.545 -16.833 1.00 95.19 119 GLU A CA 1
ATOM 940 C C . GLU A 1 119 ? 18.799 2.488 -17.011 1.00 95.19 119 GLU A C 1
ATOM 942 O O . GLU A 1 119 ? 19.745 2.397 -16.225 1.00 95.19 119 GLU A O 1
ATOM 947 N N . LYS A 1 120 ? 18.694 1.704 -18.088 1.00 95.81 120 LYS A N 1
ATOM 948 C CA . LYS A 1 120 ? 19.736 0.763 -18.508 1.00 95.81 120 LYS A CA 1
ATOM 949 C C . LYS A 1 120 ? 20.209 1.074 -19.915 1.00 95.81 120 LYS A C 1
ATOM 951 O O . LYS A 1 120 ? 19.419 1.412 -20.795 1.00 95.81 120 LYS A O 1
ATOM 956 N N . THR A 1 121 ? 21.507 0.888 -20.127 1.00 94.56 121 THR A N 1
ATOM 957 C CA . THR A 1 121 ? 22.174 1.124 -21.408 1.00 94.56 121 THR A CA 1
ATOM 958 C C . THR A 1 121 ? 22.968 -0.110 -21.804 1.00 94.56 121 THR A C 1
ATOM 960 O O . THR A 1 121 ? 23.762 -0.626 -21.015 1.00 94.56 121 THR A O 1
ATOM 963 N N . LYS A 1 122 ? 22.769 -0.571 -23.040 1.00 93.75 122 LYS A N 1
ATOM 964 C CA . LYS A 1 122 ? 23.516 -1.666 -23.662 1.00 93.75 122 LYS A CA 1
ATOM 965 C C . LYS A 1 122 ? 23.962 -1.253 -25.047 1.00 93.75 122 LYS A C 1
ATOM 967 O O . LYS A 1 122 ? 23.147 -0.794 -25.838 1.00 93.75 122 LYS A O 1
ATOM 972 N N . GLY A 1 123 ? 25.257 -1.399 -25.319 1.00 92.44 123 GLY A N 1
ATOM 973 C CA . GLY A 1 123 ? 25.850 -0.923 -26.567 1.00 92.44 123 GLY A CA 1
ATOM 974 C C . GLY A 1 123 ? 25.497 0.545 -26.817 1.00 92.44 123 GLY A C 1
ATOM 975 O O . GLY A 1 123 ? 25.777 1.399 -25.976 1.00 92.44 123 GLY A O 1
ATOM 976 N N . ASP A 1 124 ? 24.833 0.799 -27.943 1.00 91.38 124 ASP A N 1
ATOM 977 C CA . ASP A 1 124 ? 24.415 2.141 -28.373 1.00 91.38 124 ASP A CA 1
ATOM 978 C C . ASP A 1 124 ? 22.956 2.486 -28.008 1.00 91.38 124 ASP A C 1
ATOM 980 O O . ASP A 1 124 ? 22.451 3.541 -28.401 1.00 91.38 124 ASP A O 1
ATOM 984 N N . ALA A 1 125 ? 22.245 1.609 -27.294 1.00 92.31 125 ALA A N 1
ATOM 985 C CA . ALA A 1 125 ? 20.833 1.783 -26.968 1.00 92.31 125 ALA A CA 1
ATOM 986 C C . ALA A 1 125 ? 20.584 1.896 -25.459 1.00 92.31 125 ALA A C 1
ATOM 988 O O . ALA A 1 125 ? 21.190 1.191 -24.653 1.00 92.31 125 ALA A O 1
ATOM 989 N N . SER A 1 126 ? 19.622 2.740 -25.083 1.00 92.31 126 SER A N 1
ATOM 990 C CA . SER A 1 126 ? 19.111 2.844 -23.716 1.00 92.31 126 SER A CA 1
ATOM 991 C C . SER A 1 126 ? 17.618 2.520 -23.640 1.00 92.31 126 SER A C 1
ATOM 993 O O . SER A 1 126 ? 16.858 2.687 -24.605 1.00 92.31 126 SER A O 1
ATOM 995 N N . ALA A 1 127 ? 17.202 2.025 -22.478 1.00 94.44 127 ALA A N 1
ATOM 996 C CA . ALA A 1 127 ? 15.818 1.765 -22.120 1.00 94.44 127 ALA A CA 1
ATOM 997 C C . ALA A 1 127 ? 15.525 2.418 -20.770 1.00 94.44 127 ALA A C 1
ATOM 999 O O . ALA A 1 127 ? 16.278 2.242 -19.812 1.00 94.44 127 ALA A O 1
ATOM 1000 N N . TRP A 1 128 ? 14.455 3.209 -20.731 1.00 94.94 128 TRP A N 1
ATOM 1001 C CA . TRP A 1 128 ? 14.016 3.954 -19.554 1.00 94.94 128 TRP A CA 1
ATOM 1002 C C . TRP A 1 128 ? 12.666 3.399 -19.127 1.00 94.94 128 TRP A C 1
ATOM 1004 O O . TRP A 1 128 ? 11.742 3.317 -19.943 1.00 94.94 128 TRP A O 1
ATOM 1014 N N . LEU A 1 129 ? 12.567 2.996 -17.869 1.00 93.25 129 LEU A N 1
ATOM 1015 C CA . LEU A 1 129 ? 11.374 2.409 -17.289 1.00 93.25 129 LEU A CA 1
ATOM 1016 C C . LEU A 1 129 ? 11.018 3.188 -16.036 1.00 93.25 129 LEU A C 1
ATOM 1018 O O . LEU A 1 129 ? 11.837 3.331 -15.135 1.00 93.25 129 LEU A O 1
ATOM 1022 N N . ARG A 1 130 ? 9.767 3.638 -15.967 1.00 92.69 130 ARG A N 1
ATOM 1023 C CA . ARG A 1 130 ? 9.236 4.359 -14.816 1.00 92.69 130 ARG A CA 1
ATOM 1024 C C . ARG A 1 130 ? 7.960 3.690 -14.328 1.00 92.69 130 ARG A C 1
ATOM 1026 O O . ARG A 1 130 ? 7.064 3.420 -15.128 1.00 92.69 130 ARG A O 1
ATOM 1033 N N . GLY A 1 131 ? 7.889 3.431 -13.030 1.00 90.56 131 GLY A N 1
ATOM 1034 C CA . GLY A 1 131 ? 6.738 2.845 -12.353 1.00 90.56 131 GLY A CA 1
ATOM 1035 C C . GLY A 1 131 ? 6.366 3.649 -11.113 1.00 90.56 131 GLY A C 1
ATOM 1036 O O . GLY A 1 131 ? 7.209 4.325 -10.531 1.00 90.56 131 GLY A O 1
ATOM 1037 N N . LEU A 1 132 ? 5.097 3.574 -10.716 1.00 89.50 132 LEU A N 1
ATOM 1038 C CA . LEU A 1 132 ? 4.631 4.071 -9.425 1.00 89.50 132 LEU A CA 1
ATOM 1039 C C . LEU A 1 132 ? 4.214 2.873 -8.574 1.00 89.50 132 LEU A C 1
ATOM 1041 O O . LEU A 1 132 ? 3.381 2.069 -9.002 1.00 89.50 132 LEU A O 1
ATOM 1045 N N . VAL A 1 133 ? 4.772 2.774 -7.374 1.00 89.56 133 VAL A N 1
ATOM 1046 C CA . VAL A 1 133 ? 4.347 1.816 -6.354 1.00 89.56 133 VAL A CA 1
ATOM 1047 C C . VAL A 1 133 ? 3.403 2.551 -5.405 1.00 89.56 133 VAL A C 1
ATOM 1049 O O . VAL A 1 133 ? 3.848 3.464 -4.712 1.00 89.56 133 VAL A O 1
ATOM 1052 N N . PRO A 1 134 ? 2.101 2.221 -5.383 1.00 85.88 134 PRO A N 1
ATOM 1053 C CA . PRO A 1 134 ? 1.153 2.922 -4.532 1.00 85.88 134 PRO A CA 1
ATOM 1054 C C . PRO A 1 134 ? 1.428 2.616 -3.059 1.00 85.88 134 PRO A C 1
ATOM 1056 O O . PRO A 1 134 ? 1.643 1.461 -2.689 1.00 85.88 134 PRO A O 1
ATOM 1059 N N . PHE A 1 135 ? 1.351 3.648 -2.230 1.00 82.38 135 PHE A N 1
ATOM 1060 C CA . PHE A 1 135 ? 1.387 3.527 -0.782 1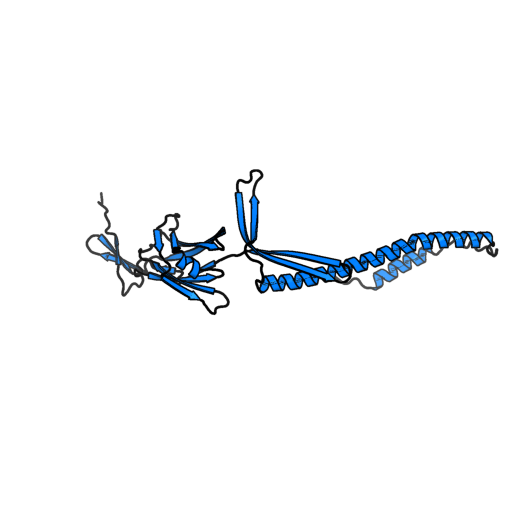.00 82.38 135 PHE A CA 1
ATOM 1061 C C . PHE A 1 135 ? -0.018 3.162 -0.301 1.00 82.38 135 PHE A C 1
ATOM 1063 O O . PHE A 1 135 ? -0.955 3.956 -0.425 1.00 82.38 135 PHE A O 1
ATOM 1070 N N . VAL A 1 136 ? -0.202 1.932 0.188 1.00 83.62 136 VAL A N 1
ATOM 1071 C CA . VAL A 1 136 ? -1.522 1.426 0.600 1.00 83.62 136 VAL A CA 1
ATOM 1072 C C . VAL A 1 136 ? -1.448 1.007 2.061 1.00 83.62 136 VAL A C 1
ATOM 1074 O O . VAL A 1 136 ? -1.330 -0.187 2.375 1.00 83.62 136 VAL A O 1
ATOM 1077 N N . PRO A 1 137 ? -1.559 1.987 2.965 1.00 86.81 137 PRO A N 1
ATOM 1078 C CA . PRO A 1 137 ? -1.475 1.740 4.381 1.00 86.81 137 PRO A CA 1
ATOM 1079 C C . PRO A 1 137 ? -2.699 0.953 4.826 1.00 86.81 137 PRO A C 1
ATOM 1081 O O . PRO A 1 137 ? -3.839 1.213 4.423 1.00 86.81 137 PRO A O 1
ATOM 1084 N N . THR A 1 138 ? -2.475 -0.051 5.662 1.00 90.12 138 THR A N 1
ATOM 1085 C CA . THR A 1 138 ? -3.544 -0.931 6.139 1.00 90.12 138 THR A CA 1
ATOM 1086 C C . THR A 1 138 ? -3.473 -1.085 7.638 1.00 90.12 138 THR A C 1
ATOM 1088 O O . THR A 1 138 ? -2.389 -1.132 8.205 1.00 90.12 138 THR A O 1
ATOM 1091 N N . ILE A 1 139 ? -4.638 -1.215 8.271 1.00 94.69 139 ILE A N 1
ATOM 1092 C CA . ILE A 1 139 ? -4.733 -1.501 9.698 1.00 94.69 139 ILE A CA 1
ATOM 1093 C C . ILE A 1 139 ? -5.593 -2.734 9.946 1.00 94.69 139 ILE A C 1
ATOM 1095 O O . ILE A 1 139 ? -6.639 -2.916 9.320 1.00 94.69 139 ILE A O 1
ATOM 1099 N N . ASN A 1 140 ? -5.181 -3.554 10.905 1.00 94.81 140 ASN A N 1
ATOM 1100 C CA . ASN A 1 140 ? -5.928 -4.696 11.404 1.00 94.81 140 ASN A CA 1
ATOM 1101 C C . ASN A 1 140 ? -6.172 -4.553 12.903 1.00 94.81 140 ASN A C 1
ATOM 1103 O O . ASN A 1 140 ? -5.300 -4.153 13.663 1.00 94.81 140 ASN A O 1
ATOM 1107 N N . LEU A 1 141 ? -7.393 -4.866 13.328 1.00 96.31 141 LEU A N 1
ATOM 1108 C CA . LEU A 1 141 ? -7.838 -4.660 14.704 1.00 96.31 141 LEU A CA 1
ATOM 1109 C C . LEU A 1 141 ? -7.755 -5.959 15.499 1.00 96.31 141 LEU A C 1
ATOM 1111 O O . LEU A 1 141 ? -8.229 -7.001 15.037 1.00 96.31 141 LEU A O 1
ATOM 1115 N N . TYR A 1 142 ? -7.255 -5.867 16.727 1.00 95.06 142 TYR A N 1
ATOM 1116 C CA . TYR A 1 142 ? -7.176 -6.964 17.679 1.00 95.06 142 TYR A CA 1
ATOM 1117 C C . TYR A 1 142 ? -7.775 -6.545 19.032 1.00 95.06 142 TYR A C 1
ATOM 1119 O O . TYR A 1 142 ? -7.245 -5.658 19.697 1.00 95.06 142 TYR A O 1
ATOM 1127 N N . PRO A 1 143 ? -8.884 -7.173 19.462 1.00 95.62 143 PRO A N 1
ATOM 1128 C CA . PRO A 1 143 ? -9.683 -8.151 18.720 1.00 95.62 143 PRO A CA 1
ATOM 1129 C C . PRO A 1 143 ? -10.466 -7.518 17.548 1.00 95.62 143 PRO A C 1
ATOM 1131 O O . PRO A 1 143 ? -11.021 -6.433 17.666 1.00 95.62 143 PRO A O 1
ATOM 1134 N N . SER A 1 144 ? -10.617 -8.234 16.429 1.00 94.00 144 SER A N 1
ATOM 1135 C CA . SER A 1 144 ? -11.460 -7.793 15.292 1.00 94.00 144 SER A CA 1
ATOM 1136 C C . SER A 1 144 ? -12.960 -8.022 15.520 1.00 94.00 144 SER A C 1
ATOM 1138 O O . SER A 1 144 ? -13.821 -7.575 14.748 1.00 94.00 144 SER A O 1
ATOM 1140 N N . LEU A 1 145 ? -13.286 -8.748 16.588 1.00 95.88 145 LEU A N 1
ATOM 1141 C CA . LEU A 1 145 ? -14.634 -9.108 16.972 1.00 95.88 145 LEU A CA 1
ATOM 1142 C C . LEU A 1 145 ? -14.798 -9.017 18.484 1.00 95.88 145 LEU A C 1
ATOM 1144 O O . LEU A 1 145 ? -14.054 -9.644 19.231 1.00 95.88 145 LEU A O 1
ATOM 1148 N N . ILE A 1 146 ? -15.830 -8.303 18.914 1.00 95.62 146 ILE A N 1
ATOM 1149 C CA . ILE A 1 146 ? -16.218 -8.172 20.317 1.00 95.62 146 ILE A CA 1
ATOM 1150 C C . ILE A 1 146 ? -17.672 -8.609 20.504 1.00 95.62 146 ILE A C 1
ATOM 1152 O O . ILE A 1 146 ? -18.432 -8.759 19.541 1.00 95.62 146 ILE A O 1
ATOM 1156 N N . ILE A 1 147 ? -18.064 -8.851 21.750 1.00 95.19 147 ILE A N 1
ATOM 1157 C CA . ILE A 1 147 ? -19.429 -9.237 22.115 1.00 95.19 147 ILE A CA 1
ATOM 1158 C C . ILE A 1 147 ? -20.099 -8.047 22.796 1.00 95.19 147 ILE A C 1
ATOM 1160 O O . ILE A 1 147 ? -19.499 -7.398 23.650 1.00 95.19 147 ILE A O 1
ATOM 1164 N N . GLU A 1 148 ? -21.339 -7.749 22.420 1.00 93.75 148 GLU A N 1
ATOM 1165 C CA . GLU A 1 148 ? -22.118 -6.694 23.060 1.00 93.75 148 GLU A CA 1
ATOM 1166 C C . GLU A 1 148 ? -22.210 -6.928 24.577 1.00 93.75 148 GLU A C 1
ATOM 1168 O O . GLU A 1 148 ? -22.478 -8.040 25.036 1.00 93.75 148 GLU A O 1
ATOM 1173 N N . GLY A 1 149 ? -21.977 -5.869 25.357 1.00 89.12 149 GLY A N 1
ATOM 1174 C CA . GLY A 1 149 ? -21.842 -5.970 26.812 1.00 89.12 149 GLY A CA 1
ATOM 1175 C C . GLY A 1 149 ? -20.424 -6.279 27.299 1.00 89.12 149 GLY A C 1
ATOM 1176 O O . GLY A 1 149 ? -20.261 -6.550 28.487 1.00 89.12 149 GLY A O 1
ATOM 1177 N N . HIS A 1 150 ? -19.419 -6.228 26.417 1.00 90.25 150 HIS A N 1
ATOM 1178 C CA . HIS A 1 150 ? -17.995 -6.224 26.771 1.00 90.25 150 HIS A CA 1
ATOM 1179 C C . HIS A 1 150 ? -17.632 -5.232 27.887 1.00 90.25 150 HIS A C 1
ATOM 1181 O O . HIS A 1 150 ? -18.363 -4.287 28.200 1.00 90.25 150 HIS A O 1
ATOM 1187 N N . GLU A 1 151 ? -16.472 -5.466 28.494 1.00 88.19 151 GLU A N 1
ATOM 1188 C CA . GLU A 1 151 ? -15.933 -4.578 29.512 1.00 88.19 151 GLU A CA 1
ATOM 1189 C C . GLU A 1 151 ? -15.481 -3.248 28.915 1.00 88.19 151 GLU A C 1
ATOM 1191 O O . GLU A 1 151 ? -14.928 -3.198 27.824 1.00 88.19 151 GLU A O 1
ATOM 1196 N N . THR A 1 152 ? -15.735 -2.170 29.650 1.00 88.75 152 THR A N 1
ATOM 1197 C CA . THR A 1 152 ? -15.356 -0.805 29.282 1.00 88.75 152 THR A CA 1
ATOM 1198 C C . THR A 1 152 ? -14.528 -0.209 30.426 1.00 88.75 152 THR A C 1
ATOM 1200 O O . THR A 1 152 ? -15.019 -0.235 31.562 1.00 88.75 152 THR A O 1
ATOM 1203 N N . PRO A 1 153 ? -13.329 0.347 30.170 1.00 93.12 153 PRO A N 1
ATOM 1204 C CA . PRO A 1 153 ? -12.694 0.484 28.857 1.00 93.12 153 PRO A CA 1
ATOM 1205 C C . PRO A 1 153 ? -12.199 -0.854 28.279 1.00 93.12 153 PRO A C 1
ATOM 1207 O O . PRO A 1 153 ? -11.600 -1.650 28.998 1.00 93.12 153 PRO A O 1
ATOM 1210 N N . LEU A 1 154 ? -12.426 -1.083 26.982 1.00 94.12 154 LEU A N 1
ATOM 1211 C CA . LEU A 1 154 ? -11.847 -2.210 26.250 1.00 94.12 154 LEU A CA 1
ATOM 1212 C C . LEU A 1 154 ? -10.546 -1.769 25.592 1.00 94.12 154 LEU A C 1
ATOM 1214 O O . LEU A 1 154 ? -10.556 -0.891 24.727 1.00 94.12 154 LEU A O 1
ATOM 1218 N N . LYS A 1 155 ? -9.450 -2.429 25.956 1.00 96.50 155 LYS A N 1
ATOM 1219 C CA . LYS A 1 155 ? -8.162 -2.248 25.295 1.00 96.50 155 LYS A CA 1
ATOM 1220 C C . LYS A 1 155 ? -8.197 -2.868 23.897 1.00 96.50 155 LYS A C 1
ATOM 1222 O O . LYS A 1 155 ? -8.517 -4.047 23.751 1.00 96.50 155 LYS A O 1
ATOM 1227 N N . MET A 1 156 ? -7.857 -2.071 22.895 1.00 96.88 156 MET A N 1
ATOM 1228 C CA . MET A 1 156 ? -7.750 -2.469 21.497 1.00 96.88 156 MET A CA 1
ATOM 1229 C C . MET A 1 156 ? -6.309 -2.301 21.038 1.00 96.88 156 MET A C 1
ATOM 1231 O O . MET A 1 156 ? -5.684 -1.289 21.343 1.00 96.88 156 MET A O 1
ATOM 1235 N N . SER A 1 157 ? -5.828 -3.270 20.271 1.00 96.75 157 SER A N 1
ATOM 1236 C CA . SER A 1 157 ? -4.585 -3.197 19.513 1.00 96.75 157 SER A CA 1
ATOM 1237 C C . SER A 1 157 ? -4.905 -3.014 18.027 1.00 96.75 157 SER A C 1
ATOM 1239 O O . SER A 1 157 ? -5.888 -3.558 17.507 1.00 96.75 157 SER A O 1
ATOM 1241 N N . VAL A 1 158 ? -4.103 -2.202 17.351 1.00 96.50 158 VAL A N 1
ATOM 1242 C CA . VAL A 1 158 ? -4.171 -1.916 15.922 1.00 96.50 158 VAL A CA 1
ATOM 1243 C C . VAL A 1 158 ? -2.816 -2.244 15.331 1.00 96.50 158 VAL A C 1
ATOM 1245 O O . VAL A 1 158 ? -1.848 -1.544 15.600 1.00 96.50 158 VAL A O 1
ATOM 1248 N N . LEU A 1 159 ? -2.759 -3.291 14.516 1.00 95.31 159 LEU A N 1
ATOM 1249 C CA . LEU A 1 159 ? -1.569 -3.637 13.750 1.00 95.31 159 LEU A CA 1
ATOM 1250 C C . LEU A 1 159 ? -1.609 -2.872 12.433 1.00 95.31 159 LEU A C 1
ATOM 1252 O O . LEU A 1 159 ? -2.545 -3.036 11.647 1.00 95.31 159 LEU A O 1
ATOM 1256 N N . GLY A 1 160 ? -0.631 -2.009 12.228 1.00 93.06 160 GLY A N 1
ATOM 1257 C CA . GLY A 1 160 ? -0.440 -1.219 11.029 1.00 93.06 160 GLY A CA 1
ATOM 1258 C C . GLY A 1 160 ? 0.554 -1.880 10.086 1.00 93.06 160 GLY A C 1
ATOM 1259 O O . GLY A 1 160 ? 1.419 -2.646 10.503 1.00 93.06 160 GLY A O 1
ATOM 1260 N N . ARG A 1 161 ? 0.370 -1.628 8.796 1.00 89.75 161 ARG A N 1
ATOM 1261 C CA . ARG A 1 161 ? 1.360 -1.864 7.750 1.00 89.75 161 ARG A CA 1
ATOM 1262 C C . ARG A 1 161 ? 1.432 -0.605 6.916 1.00 89.75 161 ARG A C 1
ATOM 1264 O O . ARG A 1 161 ? 0.374 -0.145 6.472 1.00 89.75 161 ARG A O 1
ATOM 1271 N N . GLU A 1 162 ? 2.642 -0.125 6.665 1.00 84.81 162 GLU A N 1
ATOM 1272 C CA . GLU A 1 162 ? 2.895 1.164 6.029 1.00 84.81 162 GLU A CA 1
ATOM 1273 C C . GLU A 1 162 ? 2.223 2.296 6.821 1.00 84.81 162 GLU A C 1
ATOM 1275 O O . GLU A 1 162 ? 1.606 3.194 6.267 1.00 84.81 162 GLU A O 1
ATOM 1280 N N . THR A 1 163 ? 2.256 2.235 8.150 1.00 88.94 163 THR A N 1
ATOM 1281 C CA . THR A 1 163 ? 1.643 3.269 8.997 1.00 88.94 163 THR A CA 1
ATOM 1282 C C . THR A 1 163 ? 2.692 4.016 9.794 1.00 88.94 163 THR A C 1
ATOM 1284 O O . THR A 1 163 ? 3.706 3.432 10.152 1.00 88.94 163 THR A O 1
ATOM 1287 N N . ASP A 1 164 ? 2.409 5.276 10.129 1.00 89.31 164 ASP A N 1
ATOM 1288 C CA . ASP A 1 164 ? 3.222 6.041 11.074 1.00 89.31 164 ASP A CA 1
ATOM 1289 C C . ASP A 1 164 ? 2.384 6.437 12.296 1.00 89.31 164 ASP A C 1
ATOM 1291 O O . ASP A 1 164 ? 1.887 7.558 12.448 1.00 89.31 164 ASP A O 1
ATOM 1295 N N . PHE A 1 165 ? 2.156 5.457 13.166 1.00 93.31 165 PHE A N 1
ATOM 12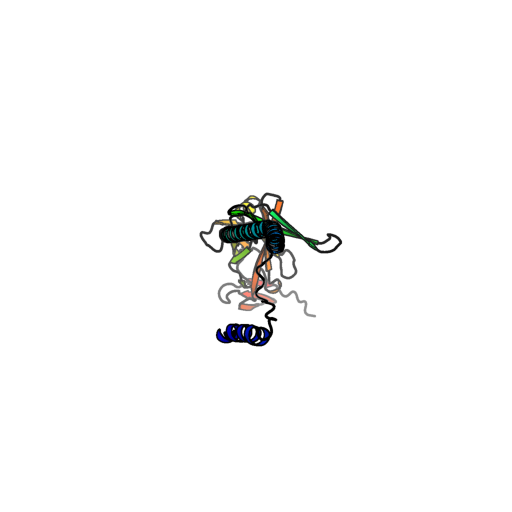96 C CA . PHE A 1 165 ? 1.433 5.646 14.413 1.00 93.31 165 PHE A CA 1
ATOM 1297 C C . PHE A 1 165 ? 2.188 6.526 15.405 1.00 93.31 165 PHE A C 1
ATOM 1299 O O . PHE A 1 165 ? 1.531 7.185 16.212 1.00 93.31 165 PHE A O 1
ATOM 1306 N N . GLU A 1 166 ? 3.524 6.572 15.358 1.00 92.38 166 GLU A N 1
ATOM 1307 C CA . GLU A 1 166 ? 4.284 7.473 16.228 1.00 92.38 166 GLU A CA 1
ATOM 1308 C C . GLU A 1 166 ? 4.096 8.929 15.818 1.00 92.38 166 GLU A C 1
ATOM 1310 O O . GLU A 1 166 ? 3.777 9.755 16.676 1.00 92.38 166 GLU A O 1
ATOM 1315 N N . LEU A 1 167 ? 4.184 9.242 14.523 1.00 90.31 167 LEU A N 1
ATOM 1316 C CA . LEU A 1 167 ? 3.867 10.575 14.015 1.00 90.31 167 LEU A CA 1
ATOM 1317 C C . LEU A 1 167 ? 2.402 10.933 14.277 1.00 90.31 167 LEU A C 1
ATOM 1319 O O . LEU A 1 167 ? 2.083 12.033 14.738 1.00 90.31 167 LEU A O 1
ATOM 1323 N N . ALA A 1 168 ? 1.483 9.993 14.043 1.00 91.75 168 ALA A N 1
ATOM 1324 C CA . ALA A 1 168 ? 0.074 10.195 14.355 1.00 91.75 168 ALA A CA 1
ATOM 1325 C C . ALA A 1 168 ? -0.120 10.517 15.848 1.00 91.75 168 ALA A C 1
ATOM 1327 O O . ALA A 1 168 ? -0.861 11.441 16.196 1.00 91.75 168 ALA A O 1
ATOM 1328 N N . LYS A 1 169 ? 0.582 9.812 16.741 1.00 93.75 169 LYS A N 1
ATOM 1329 C CA . LYS A 1 169 ? 0.535 10.047 18.185 1.00 93.75 169 LYS A CA 1
ATOM 1330 C C . LYS A 1 169 ? 1.170 11.383 18.573 1.00 93.75 169 LYS A C 1
ATOM 1332 O O . LYS A 1 169 ? 0.557 12.112 19.354 1.00 93.75 169 LYS A O 1
ATOM 1337 N N . SER A 1 170 ? 2.338 11.740 18.033 1.00 92.00 170 SER A N 1
ATOM 1338 C CA . SER A 1 170 ? 3.000 13.025 18.315 1.00 92.00 170 SER A CA 1
ATOM 1339 C C . SER A 1 170 ? 2.151 14.212 17.865 1.00 92.00 170 SER A C 1
ATOM 1341 O O . SER A 1 170 ? 2.097 15.232 18.552 1.00 92.00 170 SER A O 1
ATOM 1343 N N . ASN A 1 171 ? 1.415 14.044 16.765 1.00 92.75 171 ASN A N 1
ATOM 1344 C CA . ASN A 1 171 ? 0.505 15.044 16.213 1.00 92.75 171 ASN A CA 1
ATOM 1345 C C . ASN A 1 171 ? -0.902 14.994 16.838 1.00 92.75 171 ASN A C 1
ATOM 1347 O O . ASN A 1 171 ? -1.823 15.640 16.339 1.00 92.75 171 ASN A O 1
ATOM 1351 N N . ASN A 1 172 ? -1.093 14.249 17.936 1.00 93.06 172 ASN A N 1
ATOM 1352 C CA . ASN A 1 172 ? -2.374 14.084 18.634 1.00 93.06 172 ASN A CA 1
ATOM 1353 C C . ASN A 1 172 ? -3.531 13.631 17.724 1.00 93.06 172 ASN A C 1
ATOM 1355 O O . ASN A 1 172 ? -4.698 13.956 17.986 1.00 93.06 172 ASN A O 1
ATOM 1359 N N . ARG A 1 173 ? -3.227 12.872 16.665 1.00 94.50 173 ARG A N 1
ATOM 1360 C CA . ARG A 1 173 ? -4.234 12.227 15.820 1.00 94.50 173 ARG A CA 1
ATOM 1361 C C . ARG A 1 173 ? -4.939 11.135 16.627 1.00 94.50 173 ARG A C 1
ATOM 1363 O O . ARG A 1 173 ? -4.424 10.598 17.611 1.00 94.50 173 ARG A O 1
ATOM 1370 N N . ARG A 1 174 ? -6.185 10.861 16.250 1.00 96.06 174 ARG A N 1
ATOM 1371 C CA . ARG A 1 174 ? -7.111 10.047 17.041 1.00 96.06 174 ARG A CA 1
ATOM 1372 C C . ARG A 1 174 ? -7.755 8.985 16.172 1.00 96.06 174 ARG A C 1
ATOM 1374 O O . ARG A 1 174 ? -8.107 9.248 15.025 1.00 96.06 174 ARG A O 1
ATOM 1381 N N . PHE A 1 175 ? -7.978 7.813 16.754 1.00 96.88 175 PHE A N 1
ATOM 1382 C CA . PHE A 1 175 ? -8.862 6.821 16.166 1.00 96.88 175 PHE A CA 1
ATOM 1383 C C . PHE A 1 175 ? -10.303 7.299 16.294 1.00 96.88 175 PHE A C 1
ATOM 1385 O O . PHE A 1 175 ? -10.791 7.547 17.399 1.00 96.88 175 PHE A O 1
ATOM 1392 N N . ILE A 1 176 ? -10.998 7.410 15.168 1.00 97.56 176 ILE A N 1
ATOM 1393 C CA . ILE A 1 176 ? -12.411 7.777 15.121 1.00 97.56 176 ILE A CA 1
ATOM 1394 C C . ILE A 1 176 ? -13.230 6.522 14.842 1.00 97.56 176 ILE A C 1
ATOM 1396 O O . ILE A 1 176 ? -12.970 5.801 13.880 1.00 97.56 176 ILE A O 1
ATOM 1400 N N . ILE A 1 177 ? -14.233 6.267 15.678 1.00 97.62 177 ILE A N 1
ATOM 1401 C CA . ILE A 1 177 ? -15.118 5.110 15.560 1.00 97.62 177 ILE A CA 1
ATOM 1402 C C . ILE A 1 177 ? -16.446 5.570 14.968 1.00 97.62 177 ILE A C 1
ATOM 1404 O O . ILE A 1 177 ? -17.149 6.388 15.564 1.00 97.62 177 ILE A O 1
ATOM 1408 N N . TYR A 1 178 ? -16.808 5.004 13.825 1.00 97.88 178 TYR A N 1
ATOM 1409 C CA . TYR A 1 178 ? -18.080 5.220 13.145 1.00 97.88 178 TYR A CA 1
ATOM 1410 C C . TYR A 1 178 ? -18.964 3.982 13.263 1.00 97.88 178 TYR A C 1
ATOM 1412 O O . TYR A 1 178 ? -18.469 2.855 13.205 1.00 97.88 178 TYR A O 1
ATOM 1420 N N . ASP A 1 179 ? -20.271 4.174 13.421 1.00 97.25 179 ASP A N 1
ATOM 1421 C CA . ASP A 1 179 ? -21.240 3.082 13.315 1.00 97.25 179 ASP A CA 1
ATOM 1422 C C . ASP A 1 179 ? -21.523 2.711 11.847 1.00 97.25 179 ASP A C 1
ATOM 1424 O O . ASP A 1 179 ? -21.071 3.360 10.900 1.00 97.25 179 ASP A O 1
ATOM 1428 N N . ARG A 1 180 ? -22.331 1.669 11.647 1.00 96.25 180 ARG A N 1
ATOM 1429 C CA . ARG A 1 180 ? -22.787 1.227 10.320 1.00 96.25 180 ARG A CA 1
ATOM 1430 C C . ARG A 1 180 ? -23.575 2.271 9.517 1.00 96.25 180 ARG A C 1
ATOM 1432 O O . ARG A 1 180 ? -23.815 2.047 8.333 1.00 96.25 180 ARG A O 1
ATOM 1439 N N . HIS A 1 181 ? -24.065 3.327 10.164 1.00 96.06 181 HIS A N 1
ATOM 1440 C CA . HIS A 1 181 ? -24.822 4.415 9.550 1.00 96.06 181 HIS A CA 1
ATOM 1441 C C . HIS A 1 181 ? -23.926 5.621 9.229 1.00 96.06 181 HIS A C 1
ATOM 1443 O O . HIS A 1 181 ? -24.412 6.597 8.666 1.00 96.06 181 HIS A O 1
ATOM 1449 N N . GLY A 1 182 ? -22.629 5.548 9.551 1.00 93.88 182 GLY A N 1
ATOM 1450 C CA . GLY A 1 182 ? -21.662 6.620 9.334 1.00 93.88 182 GLY A CA 1
ATOM 1451 C C . GLY A 1 182 ? -21.646 7.678 10.438 1.00 93.88 182 GLY A C 1
ATOM 1452 O O . GLY A 1 182 ? -20.947 8.678 10.302 1.00 93.88 182 GLY A O 1
ATOM 1453 N N . ASN A 1 183 ? -22.372 7.484 11.543 1.00 96.56 183 ASN A N 1
ATOM 1454 C CA . ASN A 1 183 ? -22.336 8.431 12.652 1.00 96.56 183 ASN A CA 1
ATOM 1455 C C . ASN A 1 183 ? -21.057 8.234 13.465 1.00 96.56 183 ASN A C 1
ATOM 1457 O O . ASN A 1 183 ? -20.699 7.103 13.803 1.00 96.56 183 ASN A O 1
ATOM 1461 N N . LYS A 1 184 ? -20.402 9.335 13.847 1.00 97.12 184 LYS A N 1
ATOM 1462 C CA . LYS A 1 184 ? -19.282 9.308 14.795 1.00 97.12 184 LYS A CA 1
ATOM 1463 C C . LYS A 1 184 ? -19.792 8.893 16.177 1.00 97.12 184 LYS A C 1
ATOM 1465 O O . LYS A 1 184 ? -20.585 9.593 16.803 1.00 97.12 184 LYS A O 1
ATOM 1470 N N . VAL A 1 185 ? -19.314 7.753 16.660 1.00 95.94 185 VAL A N 1
ATOM 1471 C CA . VAL A 1 185 ? -19.690 7.160 17.949 1.00 95.94 185 VAL A CA 1
ATOM 1472 C C . VAL A 1 185 ? -18.747 7.638 19.037 1.00 95.94 185 VAL A C 1
ATOM 1474 O O . VAL A 1 185 ? -19.190 8.049 20.110 1.00 95.94 185 VAL A O 1
ATOM 1477 N N . GLU A 1 186 ? -17.448 7.576 18.769 1.00 96.19 186 GLU A N 1
ATOM 1478 C CA . GLU A 1 186 ? -16.392 7.829 19.740 1.00 96.19 186 GLU A CA 1
ATOM 1479 C C . GLU A 1 186 ? -15.109 8.260 19.024 1.00 96.19 186 GLU A C 1
ATOM 1481 O O . GLU A 1 186 ? -14.946 8.038 17.825 1.00 96.19 186 GLU A O 1
ATOM 1486 N N . GLU A 1 187 ? -14.207 8.893 19.761 1.00 96.62 187 GLU A N 1
ATOM 1487 C CA . GLU A 1 187 ? -12.879 9.259 19.294 1.00 96.62 187 GLU A CA 1
ATOM 1488 C C . GLU A 1 187 ? -11.877 9.061 20.424 1.00 96.62 187 GLU A C 1
ATOM 1490 O O . GLU A 1 187 ? -12.151 9.454 21.558 1.00 96.62 187 GLU A O 1
ATOM 1495 N N . GLN A 1 188 ? -10.740 8.443 20.116 1.00 96.38 188 GLN A N 1
ATOM 1496 C CA . GLN A 1 188 ? -9.781 7.991 21.114 1.00 96.38 188 GLN A CA 1
ATOM 1497 C C . GLN A 1 188 ? -8.349 8.308 20.710 1.00 96.38 188 GLN A C 1
ATOM 1499 O O . GLN A 1 188 ? -7.962 8.155 19.553 1.00 96.38 188 GLN A O 1
ATOM 1504 N N . LEU A 1 189 ? -7.563 8.758 21.686 1.00 95.75 189 LEU A N 1
ATOM 1505 C CA . LEU A 1 189 ? -6.135 8.996 21.508 1.00 95.75 189 LEU A CA 1
ATOM 1506 C C . LEU A 1 189 ? -5.377 7.669 21.461 1.00 95.75 189 LEU A C 1
ATOM 1508 O O . LEU A 1 189 ? -5.740 6.698 22.134 1.00 95.75 189 LEU A O 1
ATOM 1512 N N . ILE A 1 190 ? -4.285 7.670 20.704 1.00 96.56 190 ILE A N 1
ATOM 1513 C CA . ILE A 1 190 ? -3.314 6.582 20.714 1.00 96.56 190 ILE A CA 1
ATOM 1514 C C . ILE A 1 190 ? -2.632 6.571 22.088 1.00 96.56 190 ILE A C 1
ATOM 1516 O O . ILE A 1 190 ? -2.043 7.559 22.522 1.00 96.56 190 ILE A O 1
ATOM 1520 N N . THR A 1 191 ? -2.752 5.455 22.800 1.00 95.31 191 THR A N 1
ATOM 1521 C CA . THR A 1 191 ? -2.247 5.286 24.169 1.00 95.31 191 THR A CA 1
ATOM 1522 C C . THR A 1 191 ? -0.776 4.874 24.157 1.00 95.31 191 THR A C 1
ATOM 1524 O O . THR A 1 191 ? 0.055 5.457 24.856 1.00 95.31 191 THR A O 1
ATOM 1527 N N . SER A 1 192 ? -0.426 3.904 23.322 1.00 96.06 192 SER A N 1
ATOM 1528 C CA . SER A 1 192 ? 0.929 3.378 23.157 1.00 96.06 192 SER A CA 1
ATOM 1529 C C . SER A 1 192 ? 1.166 3.057 21.684 1.00 96.06 192 SER A C 1
ATOM 1531 O O . SER A 1 192 ? 0.210 2.863 20.932 1.00 96.06 192 SER A O 1
ATOM 1533 N N . VAL A 1 193 ? 2.437 3.068 21.292 1.00 96.62 193 VAL A N 1
ATOM 1534 C CA . VAL A 1 193 ? 2.902 2.627 19.979 1.00 96.62 193 VAL A CA 1
ATOM 1535 C C . VAL A 1 193 ? 4.146 1.779 20.210 1.00 96.62 193 VAL A C 1
ATOM 1537 O O . VAL A 1 193 ? 4.928 2.058 21.123 1.00 96.62 193 VAL A O 1
ATOM 1540 N N . SER A 1 194 ? 4.298 0.725 19.425 1.00 94.50 194 SER A N 1
ATOM 1541 C CA . SER A 1 194 ? 5.474 -0.134 19.411 1.00 94.50 194 SER A CA 1
ATOM 1542 C C . SER A 1 194 ? 5.778 -0.566 17.986 1.00 94.50 194 SER A C 1
ATOM 1544 O O . SER A 1 194 ? 4.869 -0.914 17.240 1.00 94.50 194 SER A O 1
ATOM 1546 N N . ASN A 1 195 ? 7.057 -0.578 17.621 1.00 92.38 195 ASN A N 1
ATOM 1547 C CA . ASN A 1 195 ? 7.493 -1.172 16.361 1.00 92.38 195 ASN A CA 1
ATOM 1548 C C . ASN A 1 195 ? 7.488 -2.698 16.491 1.00 92.38 195 ASN A C 1
ATOM 1550 O O . ASN A 1 195 ? 7.838 -3.234 17.547 1.00 92.38 195 ASN A O 1
ATOM 1554 N N . LEU A 1 196 ? 7.100 -3.381 15.421 1.00 88.69 196 LEU A N 1
ATOM 1555 C CA . LEU A 1 196 ? 7.066 -4.836 15.352 1.00 88.69 196 LEU A CA 1
ATOM 1556 C C . LEU A 1 196 ? 8.230 -5.342 14.497 1.00 88.69 196 LEU A C 1
ATOM 1558 O O . LEU A 1 196 ? 8.545 -4.777 13.456 1.00 88.69 196 LEU A O 1
ATOM 1562 N N . GLU A 1 197 ? 8.853 -6.435 14.931 1.00 84.06 197 GLU A N 1
ATOM 1563 C CA . GLU A 1 197 ? 9.794 -7.211 14.113 1.00 84.06 197 GLU A CA 1
ATOM 1564 C C . GLU A 1 197 ? 9.017 -8.296 13.337 1.00 84.06 197 GLU A C 1
ATOM 1566 O O . GLU A 1 197 ? 9.287 -9.488 13.476 1.00 84.06 197 GLU A O 1
ATOM 1571 N N . ASP A 1 198 ? 7.980 -7.894 12.596 1.00 76.69 198 ASP A N 1
ATOM 1572 C CA . ASP A 1 198 ? 7.131 -8.774 11.779 1.00 76.69 198 ASP A CA 1
ATOM 1573 C C . ASP A 1 198 ? 7.256 -8.371 10.300 1.00 76.69 198 ASP A C 1
ATOM 1575 O O . ASP A 1 198 ? 7.293 -7.190 9.963 1.00 76.69 198 ASP A O 1
ATOM 1579 N N . ASP A 1 199 ? 7.306 -9.352 9.399 1.00 71.75 199 ASP A N 1
ATOM 1580 C CA . ASP A 1 199 ? 7.368 -9.114 7.951 1.00 71.75 199 ASP A CA 1
ATOM 1581 C C . ASP A 1 199 ? 6.048 -8.535 7.399 1.00 71.75 199 ASP A C 1
ATOM 1583 O O . ASP A 1 199 ? 5.998 -8.012 6.282 1.00 71.75 199 ASP A O 1
ATOM 1587 N N . VAL A 1 200 ? 4.946 -8.669 8.147 1.00 75.94 200 VAL A N 1
ATOM 1588 C CA . VAL A 1 200 ? 3.597 -8.286 7.706 1.00 75.94 200 VAL A CA 1
ATOM 1589 C C . VAL A 1 200 ? 3.166 -6.921 8.241 1.00 75.94 200 VAL A C 1
ATOM 1591 O O . VAL A 1 200 ? 2.466 -6.194 7.530 1.00 75.94 200 VAL A O 1
ATOM 1594 N N . TYR A 1 201 ? 3.557 -6.582 9.468 1.00 83.19 201 TYR A N 1
ATOM 1595 C CA . TYR A 1 201 ? 3.155 -5.361 10.169 1.00 83.19 201 TYR A CA 1
ATOM 1596 C C . TYR A 1 201 ? 4.385 -4.645 10.709 1.00 83.19 201 TYR A C 1
ATOM 1598 O O . TYR A 1 201 ? 5.250 -5.274 11.306 1.00 83.19 201 TYR A O 1
ATOM 1606 N N . ASP A 1 202 ? 4.437 -3.330 10.540 1.00 86.88 202 ASP A N 1
ATOM 1607 C CA . ASP A 1 202 ? 5.560 -2.497 10.974 1.00 86.88 202 ASP A CA 1
ATOM 1608 C C . ASP A 1 202 ? 5.334 -1.894 12.363 1.00 86.88 202 ASP A C 1
ATOM 1610 O O . ASP A 1 202 ? 6.278 -1.753 13.144 1.00 86.88 202 ASP A O 1
ATOM 1614 N N . GLN A 1 203 ? 4.085 -1.569 12.706 1.00 93.31 203 GLN A N 1
ATOM 1615 C CA . GLN A 1 203 ? 3.755 -0.934 13.979 1.00 93.31 203 GLN A CA 1
ATOM 1616 C C . GLN A 1 203 ? 2.488 -1.496 14.621 1.00 93.31 203 GLN A C 1
ATOM 1618 O O . GLN A 1 203 ? 1.538 -1.911 13.963 1.00 93.31 203 GLN A O 1
ATOM 1623 N N . GLU A 1 204 ? 2.451 -1.448 15.945 1.00 96.06 204 GLU A N 1
ATOM 1624 C CA . GLU A 1 204 ? 1.272 -1.689 16.762 1.00 96.06 204 GLU A CA 1
ATOM 1625 C C . GLU A 1 204 ? 0.929 -0.413 17.528 1.00 96.06 204 GLU A C 1
ATOM 1627 O O . GLU A 1 204 ? 1.791 0.182 18.171 1.00 96.06 204 GLU A O 1
ATOM 1632 N N . ALA A 1 205 ? -0.335 -0.001 17.484 1.00 97.25 205 ALA A N 1
ATOM 1633 C CA . ALA A 1 205 ? -0.871 1.082 18.297 1.00 97.25 205 ALA A CA 1
ATOM 1634 C C . ALA A 1 205 ? -1.999 0.575 19.191 1.00 97.25 205 ALA A C 1
ATOM 1636 O O . ALA A 1 205 ? -2.858 -0.187 18.752 1.00 97.25 205 ALA A O 1
ATOM 1637 N N . GLU A 1 206 ? -2.058 1.051 20.433 1.00 97.56 206 GLU A N 1
ATOM 1638 C CA . GLU A 1 206 ? -3.143 0.700 21.350 1.00 97.56 206 GLU A CA 1
ATOM 1639 C C . GLU A 1 206 ? -4.038 1.902 21.646 1.00 97.56 206 GLU A C 1
ATOM 1641 O O . GLU A 1 206 ? -3.574 3.034 21.790 1.00 97.56 206 GLU A O 1
ATOM 1646 N N . PHE A 1 207 ? -5.335 1.659 21.801 1.00 97.00 207 PHE A N 1
ATOM 1647 C CA . PHE A 1 207 ? -6.299 2.650 22.277 1.00 97.00 207 PHE A CA 1
ATOM 1648 C C . PHE A 1 207 ? -7.407 1.964 23.084 1.00 97.00 207 PHE A C 1
ATOM 1650 O O . PHE A 1 207 ? -7.539 0.740 23.074 1.00 97.00 207 PHE A O 1
ATOM 1657 N N . ASN A 1 208 ? -8.208 2.744 23.808 1.00 97.00 208 ASN A N 1
ATOM 1658 C CA . ASN A 1 208 ? -9.250 2.208 24.680 1.00 97.00 208 ASN A CA 1
ATOM 1659 C C . ASN A 1 208 ? -10.637 2.629 24.203 1.00 97.00 208 ASN A C 1
ATOM 1661 O O . ASN A 1 208 ? -10.936 3.817 24.159 1.00 97.00 208 ASN A O 1
ATOM 1665 N N . ILE A 1 209 ? -11.510 1.668 23.916 1.00 95.69 209 ILE A N 1
ATOM 1666 C CA . ILE A 1 209 ? -12.927 1.939 23.657 1.00 95.69 209 ILE A CA 1
ATOM 1667 C C . ILE A 1 209 ? -13.626 2.129 25.001 1.00 95.69 209 ILE A C 1
ATOM 1669 O O . ILE A 1 209 ? -13.685 1.206 25.814 1.00 95.69 209 ILE A O 1
ATOM 1673 N N . THR A 1 210 ? -14.166 3.320 25.250 1.00 94.69 210 THR A N 1
ATOM 1674 C CA . THR A 1 210 ? -14.861 3.636 26.506 1.00 94.69 210 THR A CA 1
ATOM 1675 C C . THR A 1 210 ? -16.372 3.487 26.400 1.00 94.69 210 THR A C 1
ATOM 1677 O O . THR A 1 210 ? -17.028 3.258 27.419 1.00 94.69 210 THR A O 1
ATOM 1680 N N . LYS A 1 211 ? -16.949 3.565 25.193 1.00 92.12 211 LYS A N 1
ATOM 1681 C CA . LYS A 1 211 ? -18.386 3.349 24.999 1.00 92.12 211 LYS A CA 1
ATOM 1682 C C . LYS A 1 211 ? -18.725 1.877 24.834 1.00 92.12 211 LYS A C 1
ATOM 1684 O O . LYS A 1 211 ? -18.040 1.115 24.162 1.00 92.12 211 LYS A O 1
ATOM 1689 N N . ASN A 1 212 ? -19.881 1.493 25.371 1.00 91.44 212 ASN A N 1
ATOM 1690 C CA . ASN A 1 212 ? -20.427 0.169 25.125 1.00 91.44 212 ASN A CA 1
ATOM 1691 C C . ASN A 1 212 ? -21.013 0.092 23.701 1.00 91.44 212 ASN A C 1
ATOM 1693 O O . ASN A 1 212 ? -22.160 0.472 23.462 1.00 91.44 212 ASN A O 1
ATOM 1697 N N . LEU A 1 213 ? -20.209 -0.371 22.747 1.00 93.81 213 LEU A N 1
ATOM 1698 C CA . LEU A 1 213 ? -20.634 -0.706 21.392 1.00 93.81 213 LEU A CA 1
ATOM 1699 C C . LEU A 1 213 ? -21.682 -1.833 21.391 1.00 93.81 213 LEU A C 1
ATOM 1701 O O . LEU A 1 213 ? -21.597 -2.798 22.152 1.00 93.81 213 LEU A O 1
ATOM 1705 N N . THR A 1 214 ? -22.670 -1.724 20.502 1.00 94.00 214 THR A N 1
ATOM 1706 C CA . THR A 1 214 ? -23.801 -2.661 20.411 1.00 94.00 214 THR A CA 1
ATOM 1707 C C . THR A 1 214 ? -23.846 -3.340 19.051 1.00 94.00 214 THR A C 1
ATOM 1709 O O . THR A 1 214 ? -23.344 -2.816 18.057 1.00 94.00 214 THR A O 1
ATOM 1712 N N . ASN A 1 215 ? -24.489 -4.502 18.959 1.00 94.31 215 ASN A N 1
ATOM 1713 C CA . ASN A 1 215 ? -24.662 -5.183 17.680 1.00 94.31 215 ASN A CA 1
ATOM 1714 C C . ASN A 1 215 ? -25.472 -4.343 16.671 1.00 94.31 215 ASN A C 1
ATOM 1716 O O . ASN A 1 215 ? -25.219 -4.441 15.473 1.00 94.31 215 ASN A O 1
ATOM 1720 N N . TYR A 1 216 ? -26.377 -3.473 17.139 1.00 93.81 216 TYR A N 1
ATOM 1721 C CA . TYR A 1 216 ? -27.175 -2.589 16.281 1.00 93.81 216 TYR A CA 1
ATOM 1722 C C . TYR A 1 216 ? -26.305 -1.655 15.428 1.00 93.81 216 TYR A C 1
ATOM 1724 O O . TYR A 1 216 ? -26.530 -1.533 14.224 1.00 93.81 216 TYR A O 1
ATOM 1732 N N . GLY A 1 217 ? -25.274 -1.053 16.032 1.00 93.31 217 GLY A N 1
ATOM 1733 C CA . GLY A 1 217 ? -24.332 -0.178 15.330 1.00 93.31 217 GLY A CA 1
ATOM 1734 C C . GLY A 1 217 ? -23.273 -0.925 14.515 1.00 93.31 217 GLY A C 1
ATOM 1735 O O . GLY A 1 217 ? -22.484 -0.290 13.822 1.00 93.31 217 GLY A O 1
ATOM 1736 N N . SER A 1 218 ? -23.244 -2.260 14.573 1.00 94.81 218 SER A N 1
ATOM 1737 C CA . SER A 1 218 ? -22.243 -3.079 13.893 1.00 94.81 218 SER A CA 1
ATOM 1738 C C . SER A 1 218 ? -22.517 -3.219 12.384 1.00 94.81 218 SER A C 1
ATOM 1740 O O . SER A 1 218 ? -23.674 -3.356 11.981 1.00 94.81 218 SER A O 1
ATOM 1742 N N . PRO A 1 219 ? -21.485 -3.290 11.521 1.00 96.69 219 PRO A N 1
ATOM 1743 C CA . PRO A 1 219 ? -20.059 -3.154 11.825 1.00 96.69 219 PRO A CA 1
ATOM 1744 C C . PRO A 1 219 ? -19.672 -1.717 12.172 1.00 96.69 219 PRO A C 1
ATOM 1746 O O . PRO A 1 219 ? -20.172 -0.785 11.555 1.00 96.69 219 PRO A O 1
ATOM 1749 N N . TYR A 1 220 ? -18.735 -1.570 13.104 1.00 97.44 220 TYR A N 1
ATOM 1750 C CA . TYR A 1 220 ? -18.094 -0.286 13.350 1.00 97.44 220 TYR A CA 1
ATOM 1751 C C . TYR A 1 220 ? -16.863 -0.157 12.459 1.00 97.44 220 TYR A C 1
ATOM 1753 O O . TYR A 1 220 ? -16.171 -1.148 12.197 1.00 97.44 220 TYR A O 1
ATOM 1761 N N . ILE A 1 221 ? -16.602 1.058 11.995 1.00 97.62 221 ILE A N 1
ATOM 1762 C CA . ILE A 1 221 ? -15.409 1.407 11.230 1.00 97.62 221 ILE A CA 1
ATOM 1763 C C . ILE A 1 221 ? -14.520 2.254 12.124 1.00 97.62 221 ILE A C 1
ATOM 1765 O O . ILE A 1 221 ? -14.946 3.295 12.612 1.00 97.62 221 ILE A O 1
ATOM 1769 N N . ILE A 1 222 ? -13.296 1.796 12.340 1.00 97.12 222 ILE A N 1
ATOM 1770 C CA . ILE A 1 222 ? -12.275 2.535 13.073 1.00 97.12 222 ILE A CA 1
ATOM 1771 C C . ILE A 1 222 ? -11.360 3.156 12.033 1.00 97.12 222 ILE A C 1
ATOM 1773 O O . ILE A 1 222 ? -10.796 2.434 11.216 1.00 97.12 222 ILE A O 1
ATOM 1777 N N . SER A 1 223 ? -11.272 4.478 12.027 1.00 96.50 223 SER A N 1
ATOM 1778 C CA . SER A 1 223 ? -10.495 5.243 11.059 1.00 96.50 223 SER A CA 1
ATOM 1779 C C . SER A 1 223 ? -9.368 5.979 11.764 1.00 96.50 223 SER A C 1
ATOM 1781 O O . SER A 1 223 ? -9.589 6.529 12.844 1.00 96.50 223 SER A O 1
ATOM 1783 N N . LEU A 1 224 ? -8.199 6.032 11.138 1.00 95.69 224 LEU A N 1
ATOM 1784 C CA . LEU A 1 224 ? -7.112 6.927 11.516 1.00 95.69 224 LEU A CA 1
ATOM 1785 C C . LEU A 1 224 ? -6.697 7.719 10.286 1.00 95.69 224 LEU A C 1
ATOM 1787 O O . LEU A 1 224 ? -6.600 7.147 9.202 1.00 95.69 224 LEU A O 1
ATOM 1791 N N . THR A 1 225 ? -6.451 9.008 10.479 1.00 92.19 225 THR A N 1
ATOM 1792 C CA . THR A 1 225 ? -5.998 9.898 9.416 1.00 92.19 225 THR A CA 1
ATOM 1793 C C . THR A 1 225 ? -4.782 10.681 9.889 1.00 92.19 225 THR A C 1
ATOM 1795 O O . THR A 1 225 ? -4.801 11.240 10.992 1.00 92.19 225 THR A O 1
ATOM 1798 N N . TRP A 1 226 ? -3.724 10.687 9.084 1.00 89.12 226 TRP A N 1
ATOM 1799 C CA . TRP A 1 226 ? -2.488 11.433 9.320 1.00 89.12 226 TRP A CA 1
ATOM 1800 C C . TRP A 1 226 ? -1.948 11.984 7.999 1.00 89.12 226 TRP A C 1
ATOM 1802 O O . TRP A 1 226 ? -2.454 11.644 6.936 1.00 89.12 226 TRP A O 1
ATOM 1812 N N . GLU A 1 227 ? -0.946 12.850 8.083 1.00 84.25 227 GLU A N 1
ATOM 1813 C CA . GLU A 1 227 ? -0.290 13.449 6.920 1.00 84.25 227 GLU A CA 1
ATOM 1814 C C . GLU A 1 227 ? 1.122 12.876 6.785 1.00 84.25 227 GLU A C 1
ATOM 1816 O O . GLU A 1 227 ? 1.813 12.697 7.792 1.00 84.25 227 GLU A O 1
ATOM 1821 N N . ILE A 1 228 ? 1.527 12.569 5.554 1.00 76.50 228 ILE A N 1
ATOM 1822 C CA . ILE A 1 228 ? 2.905 12.226 5.194 1.00 76.50 228 ILE A CA 1
ATOM 1823 C C . ILE A 1 228 ? 3.535 13.470 4.573 1.00 76.50 228 ILE A C 1
ATOM 1825 O O . ILE A 1 228 ? 2.956 14.056 3.660 1.00 76.50 228 ILE A O 1
ATOM 1829 N N . GLU A 1 229 ? 4.692 13.874 5.106 1.00 73.56 229 GLU A N 1
ATOM 1830 C CA . GLU A 1 229 ? 5.469 15.035 4.635 1.00 73.56 229 GLU A CA 1
ATOM 1831 C C . GLU A 1 229 ? 4.659 16.346 4.545 1.00 73.56 229 GLU A C 1
ATOM 1833 O O . GLU A 1 229 ? 4.942 17.200 3.715 1.00 73.56 229 GLU A O 1
ATOM 1838 N N . ASP A 1 230 ? 3.655 16.512 5.416 1.00 69.94 230 ASP A N 1
ATOM 1839 C CA . ASP A 1 230 ? 2.760 17.681 5.502 1.00 69.94 230 ASP A CA 1
ATOM 1840 C C . ASP A 1 230 ? 1.931 17.993 4.232 1.00 69.94 230 ASP A C 1
ATOM 1842 O O . ASP A 1 230 ? 1.248 19.018 4.180 1.00 69.94 230 ASP A O 1
ATOM 1846 N N . GLU A 1 231 ? 1.930 17.109 3.229 1.00 70.94 231 GLU A N 1
ATOM 1847 C CA . GLU A 1 231 ? 1.207 17.317 1.962 1.00 70.94 231 GLU A CA 1
ATOM 1848 C C . GLU A 1 231 ? 0.156 16.233 1.689 1.00 70.94 231 GLU A C 1
ATOM 1850 O O . GLU A 1 231 ? -0.925 16.534 1.179 1.00 70.94 231 GLU A O 1
ATOM 1855 N N . ILE A 1 232 ? 0.421 14.984 2.083 1.00 75.56 232 ILE A N 1
ATOM 1856 C CA . ILE A 1 232 ? -0.395 13.837 1.670 1.00 75.56 232 ILE A CA 1
ATOM 1857 C C . ILE A 1 232 ? -1.257 13.338 2.832 1.00 75.56 232 ILE A C 1
ATOM 1859 O O . ILE A 1 232 ? -0.752 12.711 3.766 1.00 75.56 232 ILE A O 1
ATOM 1863 N N . GLU A 1 233 ? -2.575 13.553 2.764 1.00 82.00 233 GLU A N 1
ATOM 1864 C CA . GLU A 1 233 ? -3.522 13.020 3.751 1.00 82.00 233 GLU A CA 1
ATOM 1865 C C . GLU A 1 233 ? -3.791 11.528 3.511 1.00 82.00 233 GLU A C 1
ATOM 1867 O O . GLU A 1 233 ? -4.385 11.100 2.519 1.00 82.00 233 GLU A O 1
ATOM 1872 N N . VAL A 1 234 ? -3.400 10.716 4.483 1.00 84.00 234 VAL A N 1
ATOM 1873 C CA . VAL A 1 234 ? -3.537 9.270 4.460 1.00 84.00 234 VAL A CA 1
ATOM 1874 C C . VAL A 1 234 ? -4.589 8.835 5.463 1.00 84.00 234 VAL A C 1
ATOM 1876 O O . VAL A 1 234 ? -4.492 9.119 6.654 1.00 84.00 234 VAL A O 1
ATOM 1879 N N . THR A 1 235 ? -5.589 8.086 4.995 1.00 90.19 235 THR A N 1
ATOM 1880 C CA . THR A 1 235 ? -6.640 7.525 5.851 1.00 90.19 235 THR A CA 1
ATOM 1881 C C . THR A 1 235 ? -6.656 6.004 5.794 1.00 90.19 235 THR A C 1
ATOM 1883 O O . THR A 1 235 ? -6.887 5.414 4.740 1.00 90.19 235 THR A O 1
ATOM 1886 N N . THR A 1 236 ? -6.539 5.358 6.953 1.00 92.44 236 THR A N 1
ATOM 1887 C CA . THR A 1 236 ? -6.728 3.909 7.097 1.00 92.44 236 THR A CA 1
ATOM 1888 C C . THR A 1 236 ? -8.022 3.583 7.817 1.00 92.44 236 THR A C 1
ATOM 1890 O O . THR A 1 236 ? -8.518 4.356 8.638 1.00 92.44 236 THR A O 1
ATOM 1893 N N . ARG A 1 237 ? -8.608 2.426 7.487 1.00 94.81 237 ARG A N 1
ATOM 1894 C CA . ARG A 1 237 ? -9.890 1.978 8.041 1.00 94.81 237 ARG A CA 1
ATOM 1895 C C . ARG A 1 237 ? -9.850 0.498 8.400 1.00 94.81 237 ARG A C 1
ATOM 1897 O O . ARG A 1 237 ? -9.588 -0.345 7.549 1.00 94.81 237 ARG A O 1
ATOM 1904 N N . GLY A 1 238 ? -10.190 0.189 9.645 1.00 94.94 238 GLY A N 1
ATOM 1905 C CA . GLY A 1 238 ? -10.359 -1.160 10.176 1.00 94.94 238 GLY A CA 1
ATOM 1906 C C . GLY A 1 238 ? -11.824 -1.440 10.502 1.00 94.94 238 GLY A C 1
ATOM 1907 O O . GLY A 1 238 ? -12.570 -0.551 10.915 1.00 94.94 238 GLY A O 1
ATOM 1908 N N . ARG A 1 239 ? -12.266 -2.689 10.330 1.00 96.56 239 ARG A N 1
ATOM 1909 C CA . ARG A 1 239 ? -13.653 -3.094 10.604 1.00 96.56 239 ARG A CA 1
ATOM 1910 C C . ARG A 1 239 ? -13.748 -3.884 11.905 1.00 96.56 239 ARG A C 1
ATOM 1912 O O . ARG A 1 239 ? -13.233 -4.995 11.983 1.00 96.56 239 ARG A O 1
ATOM 1919 N N . LEU A 1 240 ? -14.504 -3.367 12.870 1.00 97.31 240 LEU A N 1
ATOM 1920 C CA . LEU A 1 240 ? -14.808 -4.039 14.132 1.00 97.31 240 LEU A CA 1
ATOM 1921 C C . LEU A 1 240 ? -16.227 -4.620 14.107 1.00 97.31 240 LEU A C 1
ATOM 1923 O O . LEU A 1 240 ? -17.219 -3.918 13.879 1.00 97.31 240 LEU A O 1
ATOM 1927 N N . LYS A 1 241 ? -16.349 -5.926 14.352 1.00 97.19 241 LYS A N 1
ATOM 1928 C CA . LYS A 1 241 ? -17.652 -6.598 14.460 1.00 97.19 241 LYS A CA 1
ATOM 1929 C C . LYS A 1 241 ? -18.066 -6.715 15.922 1.00 97.19 241 LYS A C 1
ATOM 1931 O O . LYS A 1 241 ? -17.274 -7.131 16.755 1.00 97.19 241 LYS A O 1
ATOM 1936 N N . VAL A 1 242 ? -19.328 -6.424 16.215 1.00 96.62 242 VAL A N 1
ATOM 1937 C CA . VAL A 1 242 ? -19.927 -6.623 17.540 1.00 96.62 242 VAL A CA 1
ATOM 1938 C C . VAL A 1 242 ? -21.008 -7.675 17.385 1.00 96.62 242 VAL A C 1
ATOM 1940 O O . VAL A 1 242 ? -21.940 -7.466 16.612 1.00 96.62 242 VAL A O 1
ATOM 1943 N N . LYS A 1 243 ? -20.886 -8.821 18.054 1.00 96.00 243 LYS A N 1
ATOM 1944 C CA . LYS A 1 243 ? -21.932 -9.856 18.064 1.00 96.00 243 LYS A CA 1
ATOM 1945 C C . LYS A 1 243 ? -22.947 -9.599 19.174 1.00 96.00 243 LYS A C 1
ATOM 1947 O O . LYS A 1 243 ? -22.664 -8.890 20.135 1.00 96.00 243 LYS A O 1
ATOM 1952 N N . LEU A 1 244 ? -24.116 -10.218 19.031 1.00 93.94 244 LEU A N 1
ATOM 1953 C CA . LEU A 1 244 ? -25.117 -10.297 20.092 1.00 93.94 244 LEU A CA 1
ATOM 1954 C C . LEU A 1 244 ? -24.516 -10.910 21.371 1.00 93.94 244 LEU A C 1
ATOM 1956 O O . LEU A 1 244 ? -23.616 -11.750 21.263 1.00 93.94 244 LEU A O 1
ATOM 1960 N N . PRO A 1 245 ? -25.013 -10.520 22.559 1.00 93.25 245 PRO A N 1
ATOM 1961 C CA . PRO A 1 245 ? -24.575 -11.111 23.818 1.00 93.25 245 PRO A CA 1
ATOM 1962 C C . PRO A 1 245 ? -24.918 -12.605 23.859 1.00 93.25 245 PRO A C 1
ATOM 1964 O O . PRO A 1 245 ? -25.906 -13.038 23.264 1.00 93.25 245 PRO A O 1
ATOM 1967 N N . TYR A 1 246 ? -24.129 -13.400 24.586 1.00 92.31 246 TYR A N 1
ATOM 1968 C CA . TYR A 1 246 ? -24.403 -14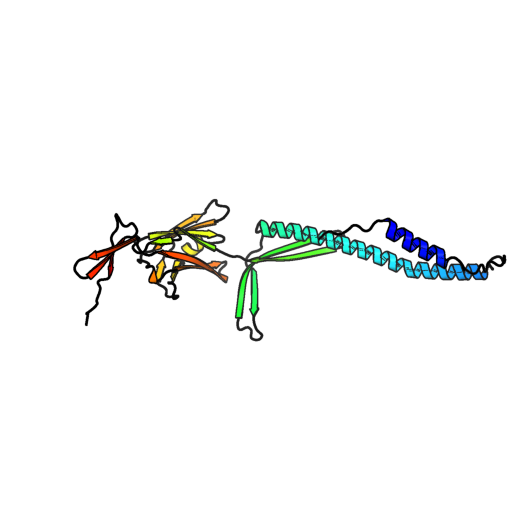.837 24.713 1.00 92.31 246 TYR A CA 1
ATOM 1969 C C . TYR A 1 246 ? -25.605 -15.133 25.605 1.00 92.31 246 TYR A C 1
ATOM 1971 O O . TYR A 1 246 ? -26.267 -16.150 25.410 1.00 92.31 246 TYR A O 1
ATOM 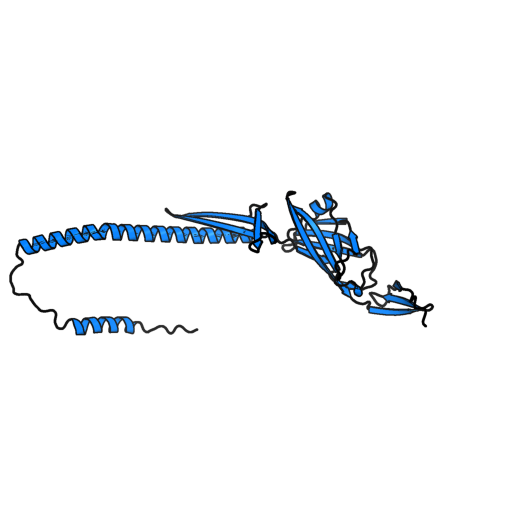1979 N N . ALA A 1 247 ? -25.886 -14.266 26.577 1.00 90.81 247 ALA A N 1
ATOM 1980 C CA . ALA A 1 247 ? -27.062 -14.392 27.421 1.00 90.81 247 ALA A CA 1
ATOM 1981 C C . ALA A 1 247 ? -27.766 -13.049 27.606 1.00 90.81 247 ALA A C 1
ATOM 1983 O O . ALA A 1 247 ? -27.143 -11.983 27.625 1.00 90.81 247 ALA A O 1
ATOM 1984 N N . LEU A 1 248 ? -29.083 -13.137 27.764 1.00 90.94 248 LEU A N 1
ATOM 1985 C CA . LEU A 1 248 ? -29.969 -12.034 28.089 1.00 90.94 248 LEU A CA 1
ATOM 1986 C C . LEU A 1 248 ? -30.899 -12.493 29.209 1.00 90.94 248 LEU A C 1
ATOM 1988 O O . LEU A 1 248 ? -31.457 -13.587 29.143 1.00 90.94 248 LEU A O 1
ATOM 1992 N N . ALA A 1 249 ? -31.064 -11.657 30.226 1.00 88.69 249 ALA A N 1
ATOM 1993 C CA . ALA A 1 249 ? -31.994 -11.880 31.321 1.00 88.69 249 ALA A CA 1
ATOM 1994 C C . ALA A 1 249 ? -32.878 -10.647 31.499 1.00 88.69 249 ALA A C 1
ATOM 1996 O O . ALA A 1 249 ? -32.429 -9.512 31.335 1.00 88.69 249 ALA A O 1
ATOM 1997 N N . VAL A 1 250 ? -34.141 -10.873 31.842 1.00 89.06 250 VAL A N 1
ATOM 1998 C CA . VAL A 1 250 ? -35.087 -9.809 32.181 1.00 89.06 250 VAL A CA 1
ATOM 1999 C C . VAL A 1 250 ? -35.328 -9.888 33.681 1.00 89.06 250 VAL A C 1
ATOM 2001 O O . VAL A 1 250 ? -35.814 -10.903 34.175 1.00 89.06 250 VAL A O 1
ATOM 2004 N N . GLY A 1 251 ? -34.916 -8.847 34.400 1.00 82.31 251 GLY A N 1
ATOM 2005 C CA . GLY A 1 251 ? -35.081 -8.747 35.847 1.00 82.31 251 GLY A CA 1
ATOM 2006 C C . GLY A 1 251 ? -36.370 -8.027 36.244 1.00 82.31 251 GLY A C 1
ATOM 2007 O O . GLY A 1 251 ? -37.093 -7.483 35.403 1.00 82.31 251 GLY A O 1
ATOM 2008 N N . GLU A 1 252 ? -36.633 -7.981 37.551 1.00 81.00 252 GLU A N 1
ATOM 2009 C CA . GLU A 1 252 ? -37.711 -7.161 38.108 1.00 81.00 252 GLU A CA 1
ATOM 2010 C C . GLU A 1 252 ? -37.558 -5.684 37.695 1.00 81.00 252 GLU A C 1
ATOM 2012 O O . GLU A 1 252 ? -36.451 -5.153 37.576 1.00 81.00 252 GLU A O 1
ATOM 2017 N N . GLY A 1 253 ? -38.685 -5.015 37.431 1.00 78.50 253 GLY A N 1
ATOM 2018 C CA . GLY A 1 253 ? -38.698 -3.616 36.985 1.00 78.50 253 GLY A CA 1
ATOM 2019 C C . GLY A 1 253 ? -38.368 -3.398 35.502 1.00 78.50 253 GLY A C 1
ATOM 2020 O O . GLY A 1 253 ? -37.940 -2.302 35.143 1.00 78.50 253 GLY A O 1
ATOM 2021 N N . GLN A 1 254 ? -38.560 -4.418 34.651 1.00 81.62 254 GLN A N 1
ATOM 2022 C CA . GLN A 1 254 ? -38.336 -4.362 33.194 1.00 81.62 254 GLN A CA 1
ATOM 2023 C C . GLN A 1 254 ? -36.897 -3.987 32.798 1.00 81.62 254 GLN A C 1
ATOM 2025 O O . GLN A 1 254 ? -36.654 -3.364 31.760 1.00 81.62 254 GLN A O 1
ATOM 2030 N N . ARG A 1 255 ? -35.926 -4.359 33.637 1.00 84.38 255 ARG A N 1
ATOM 2031 C CA . ARG A 1 255 ? -34.503 -4.155 33.359 1.00 84.38 255 ARG A CA 1
ATOM 2032 C C . ARG A 1 255 ? -33.975 -5.309 32.526 1.00 84.38 255 ARG A C 1
ATOM 2034 O O . ARG A 1 255 ? -34.141 -6.473 32.896 1.00 84.38 255 ARG A O 1
ATOM 2041 N N . ILE A 1 256 ? -33.331 -4.983 31.412 1.00 86.69 256 ILE A N 1
ATOM 2042 C CA . ILE A 1 256 ? -32.676 -5.972 30.560 1.00 86.69 256 ILE A CA 1
ATOM 2043 C C . ILE A 1 256 ? -31.207 -6.046 30.957 1.00 86.69 256 ILE A C 1
ATOM 2045 O O . ILE A 1 256 ? -30.484 -5.054 30.870 1.00 86.69 256 ILE A O 1
ATOM 2049 N N . TRP A 1 257 ? -30.767 -7.238 31.337 1.00 87.69 257 TRP A N 1
ATOM 2050 C CA . TRP A 1 257 ? -29.376 -7.564 31.605 1.00 87.69 257 TRP A CA 1
ATOM 2051 C C . TRP A 1 257 ? -28.815 -8.377 30.449 1.00 87.69 257 TRP A C 1
ATOM 2053 O O . TRP A 1 257 ? -29.465 -9.293 29.945 1.00 87.69 257 TRP A O 1
ATOM 2063 N N . ILE A 1 258 ? -27.598 -8.058 30.035 1.00 90.00 258 ILE A N 1
ATOM 2064 C CA . ILE A 1 258 ? -26.869 -8.782 28.998 1.00 90.00 258 ILE A CA 1
ATOM 2065 C C . ILE A 1 258 ? -25.546 -9.288 29.549 1.00 90.00 258 ILE A C 1
ATOM 2067 O O . ILE A 1 258 ? -24.952 -8.664 30.430 1.00 90.00 258 ILE A O 1
ATOM 2071 N N . SER A 1 259 ? -25.079 -10.411 29.011 1.00 88.94 259 SER A N 1
ATOM 2072 C CA . SER A 1 259 ? -23.787 -10.977 29.372 1.00 88.94 259 SER A CA 1
ATOM 2073 C C . SER A 1 259 ? -22.975 -11.364 28.134 1.00 88.94 259 SER A C 1
ATOM 2075 O O . SER A 1 259 ? -23.452 -12.162 27.315 1.00 88.94 259 SER A O 1
ATOM 2077 N N . PRO A 1 260 ? -21.732 -10.863 28.003 1.00 87.88 260 PRO A N 1
ATOM 2078 C CA . PRO A 1 260 ? -20.826 -11.247 26.930 1.00 87.88 260 PRO A CA 1
ATOM 2079 C C . PRO A 1 260 ? -20.145 -12.602 27.169 1.00 87.88 260 PRO A C 1
ATOM 2081 O O . PRO A 1 260 ? -19.420 -13.049 26.289 1.00 87.88 260 PRO A O 1
ATOM 2084 N N . ASN A 1 261 ? -20.335 -13.253 28.326 1.00 88.88 261 ASN A N 1
ATOM 2085 C CA . ASN A 1 261 ? -19.755 -14.568 28.646 1.00 88.88 261 ASN A CA 1
ATOM 2086 C C . ASN A 1 261 ? -20.722 -15.539 29.362 1.00 88.88 261 ASN A C 1
ATOM 2088 O O . ASN A 1 261 ? -20.326 -16.639 29.745 1.00 88.88 261 ASN A O 1
ATOM 2092 N N . ALA A 1 262 ? -21.987 -15.142 29.534 1.00 82.31 262 ALA A N 1
ATOM 2093 C CA . ALA A 1 262 ? -23.090 -15.859 30.184 1.00 82.31 262 ALA A CA 1
ATOM 2094 C C . ALA A 1 262 ? -22.892 -16.268 31.659 1.00 82.31 262 ALA A C 1
ATOM 2096 O O . ALA A 1 262 ? -23.844 -16.752 32.272 1.00 82.31 262 ALA A O 1
ATOM 2097 N N . ARG A 1 263 ? -21.698 -16.108 32.241 1.00 78.50 263 ARG A N 1
ATOM 2098 C CA . ARG A 1 263 ? -21.358 -16.669 33.560 1.00 78.50 263 ARG A CA 1
ATOM 2099 C C . ARG A 1 263 ? -20.898 -15.644 34.582 1.00 78.50 263 ARG A C 1
ATOM 2101 O O . ARG A 1 263 ? -21.251 -15.786 35.746 1.00 78.50 263 ARG A O 1
ATOM 2108 N N . GLU A 1 264 ? -20.126 -14.643 34.178 1.00 79.50 264 GLU A N 1
ATOM 2109 C CA . GLU A 1 264 ? -19.377 -13.817 35.138 1.00 79.50 264 GLU A CA 1
ATOM 2110 C C . GLU A 1 264 ? -19.778 -12.349 35.064 1.00 79.50 264 GLU A C 1
ATOM 2112 O O . GLU A 1 264 ? -19.895 -11.687 36.091 1.00 79.50 264 GLU A O 1
ATOM 2117 N N . THR A 1 265 ? -20.029 -11.834 33.860 1.00 83.12 265 THR A N 1
ATOM 2118 C CA . THR A 1 265 ? -20.291 -10.409 33.661 1.00 83.12 265 THR A CA 1
ATOM 2119 C C . THR A 1 265 ? -21.728 -10.190 33.224 1.00 83.12 265 THR A C 1
ATOM 2121 O O . THR A 1 265 ? -22.145 -10.647 32.166 1.00 83.12 265 THR A O 1
ATOM 2124 N N . TRP A 1 266 ? -22.500 -9.476 34.038 1.00 84.88 266 TRP A N 1
ATOM 2125 C CA . TRP A 1 266 ? -23.856 -9.047 33.706 1.00 84.88 266 TRP A CA 1
ATOM 2126 C C . TRP A 1 266 ? -23.912 -7.529 33.734 1.00 84.88 266 TRP A C 1
ATOM 2128 O O . TRP A 1 266 ? -23.485 -6.903 34.704 1.00 84.88 266 TRP A O 1
ATOM 2138 N N . ARG A 1 267 ? -24.422 -6.930 32.658 1.00 83.62 267 ARG A N 1
ATOM 2139 C CA . ARG A 1 267 ? -24.533 -5.477 32.516 1.00 83.62 267 ARG A CA 1
ATOM 2140 C C . ARG A 1 267 ? -25.952 -5.093 32.139 1.00 83.62 267 ARG A C 1
ATOM 2142 O O . ARG A 1 267 ? -26.572 -5.738 31.296 1.00 83.62 267 ARG A O 1
ATOM 2149 N N . GLU A 1 268 ? -26.462 -4.044 32.765 1.00 83.12 268 GLU A N 1
ATOM 2150 C CA . GLU A 1 268 ? -27.773 -3.490 32.440 1.00 83.12 268 GLU A CA 1
ATOM 2151 C C . GLU A 1 268 ? -27.694 -2.764 31.087 1.00 83.12 268 GLU A C 1
ATOM 2153 O O . GLU A 1 268 ? -26.842 -1.899 30.884 1.00 83.12 268 GLU A O 1
ATOM 2158 N N . LYS A 1 269 ? -28.548 -3.150 30.133 1.00 76.44 269 LYS A N 1
ATOM 2159 C CA . LYS A 1 269 ? -28.575 -2.594 28.772 1.00 76.44 269 LYS A CA 1
ATOM 2160 C C 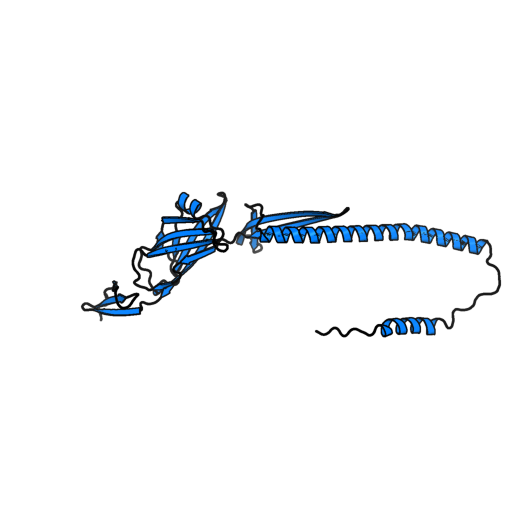. LYS A 1 269 ? -29.495 -1.378 28.667 1.00 76.44 269 LYS A C 1
ATOM 2162 O O . LYS A 1 269 ? -29.156 -0.419 27.981 1.00 76.44 269 LYS A O 1
ATOM 2167 N N . THR A 1 270 ? -30.679 -1.440 29.275 1.00 68.62 270 THR A N 1
ATOM 2168 C CA . THR A 1 270 ? -31.719 -0.393 29.247 1.00 68.62 270 THR A CA 1
ATOM 2169 C C . THR A 1 270 ? -32.890 -0.809 30.142 1.00 68.62 270 THR A C 1
ATOM 2171 O O . THR A 1 270 ? -33.170 -2.004 30.290 1.00 68.62 270 THR A O 1
ATOM 2174 N N . GLN A 1 271 ? -33.596 0.179 30.694 1.00 57.94 271 GLN A N 1
ATOM 2175 C CA . GLN A 1 271 ? -34.908 0.009 31.313 1.00 57.94 271 GLN A CA 1
ATOM 2176 C C . GLN A 1 271 ? -35.973 0.163 30.219 1.00 57.94 271 GLN A C 1
ATOM 2178 O O . GLN A 1 271 ? -35.961 1.166 29.506 1.00 57.94 271 GLN A O 1
ATOM 2183 N N . ILE A 1 272 ? -36.863 -0.815 30.028 1.00 57.00 272 ILE A N 1
ATOM 2184 C CA . ILE A 1 272 ? -37.933 -0.691 29.026 1.00 57.00 272 ILE A CA 1
ATOM 2185 C C . ILE A 1 272 ? -38.846 0.467 29.457 1.00 57.00 272 ILE A C 1
ATOM 2187 O O . ILE A 1 272 ? -39.693 0.318 30.329 1.00 57.00 272 ILE A O 1
ATOM 2191 N N . THR A 1 273 ? -38.689 1.648 28.862 1.00 49.72 273 THR A N 1
ATOM 2192 C CA . THR A 1 273 ? -39.625 2.767 29.034 1.00 49.72 273 THR A CA 1
ATOM 2193 C C . THR A 1 273 ? -40.779 2.581 28.058 1.00 49.72 273 THR A C 1
ATOM 2195 O O . THR A 1 273 ? -40.980 3.368 27.137 1.00 49.72 273 THR A O 1
ATOM 2198 N N . GLY A 1 274 ? -41.491 1.469 28.203 1.00 50.81 274 GLY A N 1
ATOM 2199 C CA . GLY A 1 274 ? -42.734 1.220 27.497 1.00 50.81 274 GLY A CA 1
ATOM 2200 C C . GLY A 1 274 ? -43.880 1.521 28.444 1.00 50.81 274 GLY A C 1
ATOM 2201 O O . GLY A 1 274 ? -44.256 0.663 29.241 1.00 50.81 274 GLY A O 1
ATOM 2202 N N . THR A 1 275 ? -44.461 2.719 28.359 1.00 44.66 275 THR A N 1
ATOM 2203 C CA . THR A 1 275 ? -45.859 2.898 28.763 1.00 44.66 275 THR A CA 1
ATOM 2204 C C . THR A 1 275 ? -46.688 2.039 27.818 1.00 44.66 275 THR A C 1
ATOM 2206 O O . THR A 1 275 ? -47.034 2.479 26.725 1.00 44.66 275 THR A O 1
ATOM 2209 N N . GLY A 1 276 ? -46.916 0.783 28.198 1.00 46.91 276 GLY A N 1
ATOM 2210 C CA . GLY A 1 276 ? -47.880 -0.069 27.522 1.00 46.91 276 GLY A CA 1
ATOM 2211 C C . GLY A 1 276 ? -49.248 0.595 27.614 1.00 46.91 276 GLY A C 1
ATOM 2212 O O . GLY A 1 276 ? -49.842 0.632 28.691 1.00 46.91 276 GLY A O 1
ATOM 2213 N N . GLN A 1 277 ? -49.698 1.157 26.496 1.00 35.31 277 GLN A N 1
ATOM 2214 C CA . GLN A 1 277 ? -51.107 1.293 26.157 1.00 35.31 277 GLN A CA 1
ATOM 2215 C C . GLN A 1 277 ? -51.374 0.397 24.957 1.00 35.31 277 GLN A C 1
ATOM 2217 O O . GLN A 1 277 ? -50.512 0.377 24.048 1.00 35.31 277 GLN A O 1
#

Radius of gyration: 38.79 Å; chains: 1; bounding box: 84×52×118 Å